Protein AF-A0A9P7V4W3-F1 (afdb_monomer)

Solvent-accessible surface area (backbone atoms only — not comparable to full-atom values): 17588 Å² total; per-residue (Å²): 129,81,74,76,53,74,84,39,69,66,54,56,51,53,56,50,52,50,47,52,57,47,28,54,46,30,48,52,26,46,51,54,46,53,52,50,48,67,74,42,46,70,57,43,48,62,62,48,68,71,39,88,81,49,72,70,45,53,54,48,47,46,44,48,56,51,48,51,54,50,46,52,51,50,29,49,51,54,63,42,94,77,49,53,69,68,55,40,48,44,36,52,74,54,43,64,72,48,50,47,59,54,52,45,50,54,46,42,52,49,49,48,51,52,52,54,24,54,75,55,74,61,38,65,85,55,40,52,58,51,49,50,48,51,52,51,25,52,52,53,32,51,51,44,49,52,62,54,54,77,67,62,53,74,42,58,62,59,43,96,93,44,81,44,75,46,76,71,60,80,61,81,64,60,27,63,46,39,53,47,51,49,52,49,47,50,51,53,40,51,51,47,47,49,54,48,51,49,53,59,56,47,47,75,75,46,88,80,82,75,64,76,58,63,59,50,42,47,52,50,49,41,56,48,44,51,53,52,47,51,48,50,49,53,42,29,56,37,22,57,37,89,50,65,78,50,45,61,62,53,48,48,52,49,55,42,47,48,36,56,47,46,53,51,49,50,49,49,53,47,52,51,53,50,51,55,52,49,54,52,51,51,49,55,50,50,59,66,70,73,63,88,73,86,80,82,93,76,95,69,88,79,80,73,80,73,72,79,83,78,71,134

Mean predicted aligned error: 11.87 Å

Organism: NCBI:txid181124

Sequence (312 aa):
MSPGSLNDPGFVVDQFEHSVRHGYLEVASLTILIWDYVLTLPREIDLVWRQLKGWTTVLFAMNRYFIFVGQVVNTVAYVSPNANYTVSKLSIAYWINSVTCIFQIILTDSIVWYCVSALYLNSKRVRWPLLVLLVVSILSGTVVTVVVGNRIEDTGDPAPGLTRCTVLSQFHDLWLFWLPILVYEATTLVLVAWQFYGNVRDTRKQAMTESPLVRLVTRQTMLYLLVVFIMFIANAVVNNHQDPSLAIILTPATTVVLSILGNRMMFSLRQELRVNVGGRTDAHTTINLGTWHAARPQESTIMAMTTIATRA

Radius of gyration: 24.72 Å; Cα contacts (8 Å, |Δi|>4): 253; chains: 1; bounding box: 57×38×91 Å

Foldseek 3Di:
DPQPALPDPVVVVVVLVLLVLLLVLLVVLLVVLVVLCVVCVVLCCVLQVVDDDDPLNVLLCCLNVVLNVLSVLLNCLSPPQCQPLVSQCCNPVPRQQPDVLLVNLLSLLVLLLVLLCVLVVVPPVRNVVLVVLSVVLSVQLVVLSVVVVVVWDWDQDSDVSRRHIDTRDFDQCPLVSLVSVLVSLVVSLVSLVVSLVVVVVVCVVPVDDDDPLSNVLSVLSNVLSVVLSVLSVVLSVQCNDRDPSSNCSSVSVSSSSSSSSSSVNSSSVSVVVVVVVVVVVVVVVVVVVPDPPDDDDDDDPPPPPPPPPPDD

Nearest PDB structures (foldseek):
  7ytb-assembly1_A  TM=4.866E-01  e=4.255E-02  Bdellovibrio
  6xbl-assembly1_R  TM=5.136E-01  e=1.407E-01  Homo sapiens
  6c1r-assembly1_B  TM=3.632E-01  e=3.410E-02  Escherichia coli
  6tpk-assembly1_A  TM=4.339E-01  e=1.346E-01  Homo sapiens
  8tn6-assembly1_C  TM=5.969E-01  e=8.288E+00  synthetic construct

Structure (mmCIF, N/CA/C/O backbone):
data_AF-A0A9P7V4W3-F1
#
_entry.id   AF-A0A9P7V4W3-F1
#
loop_
_atom_site.group_PDB
_atom_site.id
_atom_site.type_symbol
_atom_site.label_atom_id
_atom_site.label_alt_id
_atom_site.label_comp_id
_atom_site.label_asym_id
_atom_site.label_entity_id
_atom_site.label_seq_id
_atom_site.pdbx_PDB_ins_code
_atom_site.Cartn_x
_atom_site.Cartn_y
_atom_site.Cartn_z
_atom_site.occupancy
_atom_site.B_iso_or_equiv
_atom_site.auth_seq_id
_atom_site.auth_comp_id
_atom_site.auth_asym_id
_atom_site.auth_atom_id
_atom_site.pdbx_PDB_model_num
ATOM 1 N N . MET A 1 1 ? 4.021 -11.509 -32.466 1.00 37.91 1 MET A N 1
ATOM 2 C CA . MET A 1 1 ? 4.693 -10.342 -33.075 1.00 37.91 1 MET A CA 1
ATOM 3 C C . MET A 1 1 ? 6.184 -10.549 -32.899 1.00 37.91 1 MET A C 1
ATOM 5 O O . MET A 1 1 ? 6.573 -10.906 -31.796 1.00 37.91 1 MET A O 1
ATOM 9 N N . SER A 1 2 ? 6.996 -10.433 -33.955 1.00 35.31 2 SER A N 1
ATOM 10 C CA . SER A 1 2 ? 8.456 -10.461 -33.780 1.00 35.31 2 SER A CA 1
ATOM 11 C C . SER A 1 2 ? 8.861 -9.322 -32.841 1.00 35.31 2 SER A C 1
ATOM 13 O O . SER A 1 2 ? 8.320 -8.226 -33.008 1.00 35.31 2 SER A O 1
ATOM 15 N N . PRO A 1 3 ? 9.761 -9.552 -31.868 1.00 45.94 3 PRO A N 1
ATOM 16 C CA . PRO A 1 3 ? 10.295 -8.470 -31.051 1.00 45.94 3 PRO A CA 1
ATOM 17 C C . PRO A 1 3 ? 10.890 -7.425 -31.996 1.00 45.94 3 PRO A C 1
ATOM 19 O O . PRO A 1 3 ? 11.694 -7.765 -32.869 1.00 45.94 3 PRO A O 1
ATOM 22 N N . GLY A 1 4 ? 10.411 -6.183 -31.891 1.00 53.00 4 GLY A N 1
ATOM 23 C CA . GLY A 1 4 ? 10.906 -5.074 -32.700 1.00 53.00 4 GLY A CA 1
ATOM 24 C C . GLY A 1 4 ? 12.419 -5.011 -32.551 1.00 53.00 4 GLY A C 1
ATOM 25 O O . GLY A 1 4 ? 12.932 -4.931 -31.437 1.00 53.00 4 GLY A O 1
ATOM 26 N N . SER A 1 5 ? 13.147 -5.152 -33.659 1.00 54.97 5 SER A N 1
ATOM 27 C CA . SER A 1 5 ? 14.602 -5.098 -33.597 1.00 54.97 5 SER A CA 1
ATOM 28 C C . SER A 1 5 ? 15.013 -3.698 -33.149 1.00 54.97 5 SER A C 1
ATOM 30 O O . SER A 1 5 ? 14.460 -2.721 -33.648 1.00 54.97 5 SER A O 1
ATOM 32 N N . LEU A 1 6 ? 16.025 -3.598 -32.289 1.00 54.69 6 LEU A N 1
ATOM 33 C CA . LEU A 1 6 ? 16.639 -2.340 -31.830 1.00 54.69 6 LEU A CA 1
ATOM 34 C C . LEU A 1 6 ? 17.110 -1.412 -32.975 1.00 54.69 6 LEU A C 1
ATOM 36 O O . LEU A 1 6 ? 17.422 -0.248 -32.749 1.00 54.69 6 LEU A O 1
ATOM 40 N N . ASN A 1 7 ? 17.143 -1.922 -34.209 1.00 59.47 7 ASN A N 1
ATOM 41 C CA . ASN A 1 7 ? 17.480 -1.184 -35.423 1.00 59.47 7 ASN A CA 1
ATOM 42 C C . ASN A 1 7 ? 16.272 -0.508 -36.098 1.00 59.47 7 ASN A C 1
ATOM 44 O O . ASN A 1 7 ? 16.467 0.196 -37.088 1.00 59.47 7 ASN A O 1
ATOM 48 N N . ASP A 1 8 ? 15.044 -0.729 -35.618 1.00 69.62 8 ASP A N 1
ATOM 49 C CA . ASP A 1 8 ? 13.849 -0.071 -36.149 1.00 69.62 8 ASP A CA 1
ATOM 50 C C . ASP A 1 8 ? 13.633 1.281 -35.439 1.00 69.62 8 ASP A C 1
ATOM 52 O O . ASP A 1 8 ? 13.328 1.306 -34.240 1.00 69.62 8 ASP A O 1
ATOM 56 N N . PRO A 1 9 ? 13.779 2.423 -36.137 1.00 69.12 9 PRO A N 1
ATOM 57 C CA . PRO A 1 9 ? 13.594 3.737 -35.531 1.00 69.12 9 PRO A CA 1
ATOM 58 C C . PRO A 1 9 ? 12.176 3.946 -34.979 1.00 69.12 9 PRO A C 1
ATOM 60 O O . PRO A 1 9 ? 12.025 4.696 -34.016 1.00 69.12 9 PRO A O 1
ATOM 63 N N . GLY A 1 10 ? 11.153 3.273 -35.524 1.00 72.12 10 GLY A N 1
ATOM 64 C CA . GLY A 1 10 ? 9.786 3.351 -34.996 1.00 72.12 10 GLY A CA 1
ATOM 65 C C . GLY A 1 10 ? 9.674 2.774 -33.583 1.00 72.12 10 GLY A C 1
ATOM 66 O O . GLY A 1 10 ? 9.109 3.405 -32.693 1.00 72.12 10 GLY A O 1
ATOM 67 N N . PHE A 1 11 ? 10.316 1.628 -33.343 1.00 70.00 11 PHE A N 1
ATOM 68 C CA . PHE A 1 11 ? 10.332 0.977 -32.032 1.00 70.00 11 PHE A CA 1
ATOM 69 C C . PHE A 1 11 ? 11.016 1.842 -30.960 1.00 70.00 11 PHE A C 1
ATOM 71 O O . PHE A 1 11 ? 10.542 1.930 -29.827 1.00 70.00 11 PHE A O 1
ATOM 78 N N . VAL A 1 12 ? 12.111 2.523 -31.315 1.00 68.19 12 VAL A N 1
ATOM 79 C CA . VAL A 1 12 ? 12.842 3.408 -30.391 1.00 68.19 12 VAL A CA 1
ATOM 80 C C . VAL A 1 12 ? 12.009 4.638 -30.008 1.00 68.19 12 VAL A C 1
ATOM 82 O O . VAL A 1 12 ? 12.012 5.036 -28.841 1.00 68.19 12 VAL A O 1
ATOM 85 N N . VAL A 1 13 ? 11.278 5.227 -30.961 1.00 74.25 13 VAL A N 1
ATOM 86 C CA . VAL A 1 13 ? 10.390 6.374 -30.702 1.00 74.25 13 VAL A CA 1
ATOM 87 C C . VAL A 1 13 ? 9.246 5.981 -29.767 1.00 74.25 13 VAL A C 1
ATOM 89 O O . VAL A 1 13 ? 9.025 6.673 -28.772 1.00 74.25 13 VAL A O 1
ATOM 92 N N . ASP A 1 14 ? 8.591 4.843 -30.009 1.00 73.25 14 ASP A N 1
ATOM 93 C CA . ASP A 1 14 ? 7.501 4.357 -29.153 1.00 73.25 14 ASP A CA 1
ATOM 94 C C . ASP A 1 14 ? 7.981 4.110 -27.712 1.00 73.25 14 ASP A C 1
ATOM 96 O O . ASP A 1 14 ? 7.368 4.572 -26.746 1.00 73.25 14 ASP A O 1
ATOM 100 N N . GLN A 1 15 ? 9.135 3.456 -27.539 1.00 68.69 15 GLN A N 1
ATOM 101 C CA . GLN A 1 15 ? 9.740 3.238 -26.217 1.00 68.69 15 GLN A CA 1
ATOM 102 C C . GLN A 1 15 ? 10.070 4.556 -25.501 1.00 68.69 15 GLN A C 1
ATOM 104 O O . GLN A 1 15 ? 9.851 4.692 -24.290 1.00 68.69 15 GLN A O 1
ATOM 109 N N . PHE A 1 16 ? 10.570 5.552 -26.237 1.00 72.88 16 PHE A N 1
ATOM 110 C CA . PHE A 1 16 ? 10.856 6.869 -25.680 1.00 72.88 16 PHE A CA 1
ATOM 111 C C . PHE A 1 16 ? 9.580 7.579 -25.214 1.00 72.88 16 PHE A C 1
ATOM 113 O O . PHE A 1 16 ? 9.547 8.083 -24.087 1.00 72.88 16 PHE A O 1
ATOM 120 N N . GLU A 1 17 ? 8.518 7.574 -26.024 1.00 77.75 17 GLU A N 1
ATOM 121 C CA . GLU A 1 17 ? 7.228 8.156 -25.646 1.00 77.75 17 GLU A CA 1
ATOM 122 C C . GLU A 1 17 ? 6.638 7.494 -24.399 1.00 77.75 17 GLU A C 1
ATOM 124 O O . GLU A 1 17 ? 6.173 8.186 -23.489 1.00 77.75 17 GLU A O 1
ATOM 129 N N . HIS A 1 18 ? 6.683 6.164 -24.317 1.00 74.12 18 HIS A N 1
ATOM 130 C CA . HIS A 1 18 ? 6.198 5.426 -23.152 1.00 74.12 18 HIS A CA 1
ATOM 131 C C . HIS A 1 18 ? 6.963 5.790 -21.879 1.00 74.12 18 HIS A C 1
ATOM 133 O O . HIS A 1 18 ? 6.354 6.052 -20.839 1.00 74.12 18 HIS A O 1
ATOM 139 N N . SER A 1 19 ? 8.289 5.878 -21.972 1.00 73.62 19 SER A N 1
ATOM 140 C CA . SER A 1 19 ? 9.148 6.279 -20.858 1.00 73.62 19 SER A CA 1
ATOM 141 C C . SER A 1 19 ? 8.840 7.704 -20.378 1.00 73.62 19 SER A C 1
ATOM 143 O O . SER A 1 19 ? 8.748 7.943 -19.173 1.00 73.62 19 SER A O 1
ATOM 145 N N . VAL A 1 20 ? 8.591 8.640 -21.301 1.00 81.06 20 VAL A N 1
ATOM 146 C CA . VAL A 1 20 ? 8.203 10.022 -20.969 1.00 81.06 20 VAL A CA 1
ATOM 147 C C . VAL A 1 20 ? 6.833 10.074 -20.284 1.00 81.06 20 VAL A C 1
ATOM 149 O O . VAL A 1 20 ? 6.689 10.728 -19.249 1.00 81.06 20 VAL A O 1
ATOM 152 N N . ARG A 1 21 ? 5.831 9.355 -20.810 1.00 83.19 21 ARG A N 1
ATOM 153 C CA . ARG A 1 21 ? 4.489 9.266 -20.200 1.00 83.19 21 ARG A CA 1
ATOM 154 C C . ARG A 1 21 ? 4.560 8.721 -18.773 1.00 83.19 21 ARG A C 1
ATOM 156 O O . ARG A 1 21 ? 3.925 9.273 -17.877 1.00 83.19 21 ARG A O 1
ATOM 163 N N . HIS A 1 22 ? 5.364 7.684 -18.555 1.00 81.56 22 HIS A N 1
ATOM 164 C CA . HIS A 1 22 ? 5.581 7.119 -17.228 1.00 81.56 22 HIS A CA 1
ATOM 165 C C . HIS A 1 22 ? 6.261 8.121 -16.280 1.00 81.56 22 HIS A C 1
ATOM 167 O O . HIS A 1 22 ? 5.805 8.305 -15.154 1.00 81.56 22 HIS A O 1
ATOM 173 N N . GLY A 1 23 ? 7.269 8.861 -16.756 1.00 82.88 23 GLY A N 1
ATOM 174 C CA . GLY A 1 23 ? 7.917 9.926 -15.984 1.00 82.88 23 GLY A CA 1
ATOM 175 C C . GLY A 1 23 ? 6.948 11.014 -15.502 1.00 82.88 23 GLY A C 1
ATOM 176 O O . GLY A 1 23 ? 7.031 11.443 -14.352 1.00 82.88 23 GLY A O 1
ATOM 177 N N . TYR A 1 24 ? 5.976 11.425 -16.325 1.00 88.62 24 TYR A N 1
ATOM 178 C CA . TYR A 1 24 ? 4.939 12.370 -15.886 1.00 88.62 24 TYR A CA 1
ATOM 179 C C . TYR A 1 24 ? 4.062 11.809 -14.758 1.00 88.62 24 TYR A C 1
ATOM 181 O O . TYR A 1 24 ? 3.721 12.541 -13.826 1.00 88.62 24 TYR A O 1
ATOM 189 N N . LEU A 1 25 ? 3.713 10.521 -14.816 1.00 88.88 25 LEU A N 1
ATOM 190 C CA . LEU A 1 25 ? 2.917 9.857 -13.780 1.00 88.88 25 LEU A CA 1
ATOM 191 C C . LEU A 1 25 ? 3.693 9.702 -12.471 1.00 88.88 25 LEU A C 1
ATOM 193 O O . LEU A 1 25 ? 3.117 9.901 -11.402 1.00 88.88 25 LEU A O 1
ATOM 197 N N . GLU A 1 26 ? 4.991 9.418 -12.544 1.00 87.12 26 GLU A N 1
ATOM 198 C CA . GLU A 1 26 ? 5.886 9.376 -11.384 1.00 87.12 26 GLU A CA 1
ATOM 199 C C . GLU A 1 26 ? 5.941 10.735 -10.669 1.00 87.12 26 GLU A C 1
ATOM 201 O O . GLU A 1 26 ? 5.714 10.817 -9.459 1.00 87.12 26 GLU A O 1
ATOM 206 N N . VAL A 1 27 ? 6.127 11.827 -11.424 1.00 91.00 27 VAL A N 1
ATOM 207 C CA . VAL A 1 27 ? 6.136 13.199 -10.883 1.00 91.00 27 VAL A CA 1
ATOM 208 C C . VAL A 1 27 ? 4.783 13.576 -10.275 1.00 91.00 27 VAL A C 1
ATOM 210 O O . VAL A 1 27 ? 4.732 14.145 -9.179 1.00 91.00 27 VAL A O 1
ATOM 213 N N . ALA A 1 28 ? 3.678 13.256 -10.954 1.00 94.00 28 ALA A N 1
ATOM 214 C CA . ALA A 1 28 ? 2.334 13.522 -10.444 1.00 94.00 28 ALA A CA 1
ATOM 215 C C . ALA A 1 28 ? 2.081 12.771 -9.125 1.00 94.00 28 ALA A C 1
ATOM 217 O O . ALA A 1 28 ? 1.611 13.359 -8.148 1.00 94.00 28 ALA A O 1
ATOM 218 N N . SER A 1 29 ? 2.468 11.497 -9.073 1.00 92.00 29 SER A N 1
ATOM 219 C CA . SER A 1 29 ? 2.325 10.640 -7.894 1.00 92.00 29 SER A CA 1
ATOM 220 C C . SER A 1 29 ? 3.185 11.148 -6.732 1.00 92.00 29 SER A C 1
ATOM 222 O O . SER A 1 29 ? 2.688 11.296 -5.614 1.00 92.00 29 SER A O 1
ATOM 224 N N . LEU A 1 30 ? 4.441 11.529 -6.992 1.00 92.56 30 LEU A N 1
ATOM 225 C CA . LEU A 1 30 ? 5.320 12.133 -5.988 1.00 92.56 30 LEU A CA 1
ATOM 226 C C . LEU A 1 30 ? 4.744 13.446 -5.437 1.00 92.56 30 LEU A C 1
ATOM 228 O O . LEU A 1 30 ? 4.801 13.689 -4.233 1.00 92.56 30 LEU A O 1
ATOM 232 N N . THR A 1 31 ? 4.148 14.274 -6.296 1.00 94.62 31 THR A N 1
ATOM 233 C CA . THR A 1 31 ? 3.522 15.539 -5.885 1.00 94.62 31 THR A CA 1
ATOM 234 C C . THR A 1 31 ? 2.355 15.295 -4.928 1.00 94.62 31 THR A C 1
ATOM 236 O O . THR A 1 31 ? 2.271 15.937 -3.879 1.00 94.62 31 THR A O 1
ATOM 239 N N . ILE A 1 32 ? 1.482 14.331 -5.244 1.00 94.75 32 ILE A N 1
ATOM 240 C CA . ILE A 1 32 ? 0.367 13.927 -4.371 1.00 94.75 32 ILE A CA 1
ATOM 241 C C . ILE A 1 32 ? 0.892 13.390 -3.034 1.00 94.75 32 ILE A C 1
ATOM 243 O O . ILE A 1 32 ? 0.350 13.727 -1.979 1.00 94.75 32 ILE A O 1
ATOM 247 N N . LEU A 1 33 ? 1.962 12.593 -3.063 1.00 93.25 33 LEU A N 1
ATOM 248 C CA . LEU A 1 33 ? 2.579 12.049 -1.858 1.00 93.25 33 LEU A CA 1
ATOM 249 C C . LEU A 1 33 ? 3.143 13.161 -0.960 1.00 93.25 33 LEU A C 1
ATOM 251 O O . LEU A 1 33 ? 2.842 13.191 0.231 1.00 93.25 33 LEU A O 1
ATOM 255 N N . ILE A 1 34 ? 3.899 14.112 -1.520 1.00 94.44 34 ILE A N 1
ATOM 256 C CA . ILE A 1 34 ? 4.427 15.277 -0.786 1.00 94.44 34 ILE A CA 1
ATOM 257 C C . ILE A 1 34 ? 3.283 16.102 -0.185 1.00 94.44 34 ILE A C 1
ATOM 259 O O . ILE A 1 34 ? 3.348 16.519 0.974 1.00 94.44 34 ILE A O 1
ATOM 263 N N . TRP A 1 35 ? 2.217 16.316 -0.955 1.00 95.06 35 TRP A N 1
ATOM 264 C CA . TRP A 1 35 ? 1.043 17.045 -0.492 1.00 95.06 35 TRP A CA 1
ATOM 265 C C . TRP A 1 35 ? 0.377 16.366 0.714 1.00 95.06 35 TRP A C 1
ATOM 267 O O . TRP A 1 35 ? 0.106 17.018 1.726 1.00 95.06 35 TRP A O 1
ATOM 277 N N . ASP A 1 36 ? 0.169 15.047 0.657 1.00 93.94 36 ASP A N 1
ATOM 278 C CA . ASP A 1 36 ? -0.376 14.285 1.786 1.00 93.94 36 ASP A CA 1
ATOM 279 C C . ASP A 1 36 ? 0.544 14.334 3.013 1.00 93.94 36 ASP A C 1
ATOM 281 O O . ASP A 1 36 ? 0.067 14.477 4.144 1.00 93.94 36 ASP A O 1
ATOM 285 N N . TYR A 1 37 ? 1.860 14.292 2.799 1.00 91.06 37 TYR A N 1
ATOM 286 C CA . TYR A 1 37 ? 2.859 14.423 3.857 1.00 91.06 37 TYR A CA 1
ATOM 287 C C . TYR A 1 37 ? 2.677 15.711 4.653 1.00 91.06 37 TYR A C 1
ATOM 289 O O . TYR A 1 37 ? 2.551 15.656 5.878 1.00 91.06 37 TYR A O 1
ATOM 297 N N . VAL A 1 38 ? 2.602 16.852 3.963 1.00 94.06 38 VAL A N 1
ATOM 298 C CA . VAL A 1 38 ? 2.438 18.167 4.597 1.00 94.06 38 VAL A CA 1
ATOM 299 C C . VAL A 1 38 ? 1.129 18.233 5.384 1.00 94.06 38 VAL A C 1
ATOM 301 O O . VAL A 1 38 ? 1.119 18.674 6.534 1.00 94.06 38 VAL A O 1
ATOM 304 N N . LEU A 1 39 ? 0.028 17.735 4.813 1.00 93.38 39 LEU A N 1
ATOM 305 C CA . LEU A 1 39 ? -1.283 17.770 5.466 1.00 93.38 39 LEU A CA 1
ATOM 306 C C . LEU A 1 39 ? -1.384 16.857 6.695 1.00 93.38 39 LEU A C 1
ATOM 308 O O . LEU A 1 39 ? -2.139 17.143 7.627 1.00 93.38 39 LEU A O 1
ATOM 312 N N . THR A 1 40 ? -0.668 15.734 6.700 1.00 91.81 40 THR A N 1
ATOM 313 C CA . THR A 1 40 ? -0.778 14.721 7.759 1.00 91.81 40 THR A CA 1
ATOM 314 C C . THR A 1 40 ? 0.273 14.860 8.858 1.00 91.81 40 THR A C 1
ATOM 316 O O . THR A 1 40 ? 0.089 14.283 9.931 1.00 91.81 40 THR A O 1
ATOM 319 N N . LEU A 1 41 ? 1.321 15.663 8.646 1.00 90.81 41 LEU A N 1
ATOM 320 C CA . LEU A 1 41 ? 2.435 15.853 9.580 1.00 90.81 41 LEU A CA 1
ATOM 321 C C . LEU A 1 41 ? 2.008 16.272 11.003 1.00 90.81 41 LEU A C 1
ATOM 323 O O . LEU A 1 41 ? 2.500 15.664 11.956 1.00 90.81 41 LEU A O 1
ATOM 327 N N . PRO A 1 42 ? 1.056 17.206 11.215 1.00 90.81 42 PRO A N 1
ATOM 328 C CA . PRO A 1 42 ? 0.618 17.548 12.573 1.00 90.81 42 PRO A CA 1
ATOM 329 C C . PRO A 1 42 ? 0.014 16.346 13.315 1.00 90.81 42 PRO A C 1
ATOM 331 O O . PRO A 1 42 ? 0.340 16.075 14.470 1.00 90.81 42 PRO A O 1
ATOM 334 N N . ARG A 1 43 ? -0.830 15.568 12.620 1.00 88.31 43 ARG A N 1
ATOM 335 C CA . ARG A 1 43 ? -1.461 14.363 13.183 1.00 88.31 43 ARG A CA 1
ATOM 336 C C . ARG A 1 43 ? -0.446 13.256 13.429 1.00 88.31 43 ARG A C 1
ATOM 338 O O . ARG A 1 43 ? -0.591 12.505 14.388 1.00 88.31 43 ARG A O 1
ATOM 345 N N . GLU A 1 44 ? 0.567 13.155 12.578 1.00 90.62 44 GLU A N 1
ATOM 346 C CA . GLU A 1 44 ? 1.653 12.192 12.717 1.00 90.62 44 GLU A CA 1
ATOM 347 C C . GLU A 1 44 ? 2.431 12.416 14.017 1.00 90.62 44 GLU A C 1
ATOM 349 O O . GLU A 1 44 ? 2.627 11.480 14.795 1.00 90.62 44 GLU A O 1
ATOM 354 N N . ILE A 1 45 ? 2.814 13.663 14.297 1.00 89.69 45 ILE A N 1
ATOM 355 C CA . ILE A 1 45 ? 3.515 14.023 15.533 1.00 89.69 45 ILE A CA 1
ATOM 356 C C . ILE A 1 45 ? 2.677 13.614 16.750 1.00 89.69 45 ILE A C 1
ATOM 358 O O . ILE A 1 45 ? 3.178 12.929 17.645 1.00 89.69 45 ILE A O 1
ATOM 362 N N . ASP A 1 46 ? 1.387 13.943 16.757 1.00 87.88 46 ASP A N 1
ATOM 363 C CA . ASP A 1 46 ? 0.520 13.694 17.908 1.00 87.88 46 ASP A CA 1
ATOM 364 C C . ASP A 1 46 ? 0.101 12.230 18.104 1.00 87.88 46 ASP A C 1
ATOM 366 O O . ASP A 1 46 ? -0.033 11.779 19.244 1.00 87.88 46 ASP A O 1
ATOM 370 N N . LEU A 1 47 ? -0.141 11.481 17.025 1.00 84.94 47 LEU A N 1
ATOM 371 C CA . LEU A 1 47 ? -0.680 10.115 17.096 1.00 84.94 47 LEU A CA 1
ATOM 372 C C . LEU A 1 47 ? 0.395 9.031 16.990 1.00 84.94 47 LEU A C 1
ATOM 374 O O . LEU A 1 47 ? 0.186 7.913 17.464 1.00 84.94 47 LEU A O 1
ATOM 378 N N . VAL A 1 48 ? 1.534 9.328 16.368 1.00 87.06 48 VAL A N 1
ATOM 379 C CA . VAL A 1 48 ? 2.591 8.337 16.132 1.00 87.06 48 VAL A CA 1
ATOM 380 C C . VAL A 1 48 ? 3.779 8.572 17.043 1.00 87.06 48 VAL A C 1
ATOM 382 O O . VAL A 1 48 ? 4.196 7.647 17.742 1.00 87.06 48 VAL A O 1
ATOM 385 N N . TRP A 1 49 ? 4.296 9.798 17.070 1.00 88.06 49 TRP A N 1
ATOM 386 C CA . TRP A 1 49 ? 5.570 10.089 17.726 1.00 88.06 49 TRP A CA 1
ATOM 387 C C . TRP A 1 49 ? 5.441 10.409 19.216 1.00 88.06 49 TRP A C 1
ATOM 389 O O . TRP A 1 49 ? 6.326 10.047 19.990 1.00 88.06 49 TRP A O 1
ATOM 399 N N . ARG A 1 50 ? 4.334 11.035 19.631 1.00 82.62 50 ARG A N 1
ATOM 400 C CA . ARG A 1 50 ? 4.047 11.349 21.044 1.00 82.62 50 ARG A CA 1
ATOM 401 C C . ARG A 1 50 ? 3.390 10.204 21.819 1.00 82.62 50 ARG A C 1
ATOM 403 O O . ARG A 1 50 ? 3.269 10.295 23.037 1.00 82.62 50 ARG A O 1
ATOM 410 N N . GLN A 1 51 ? 2.949 9.148 21.138 1.00 76.06 51 GLN A N 1
ATOM 411 C CA . GLN A 1 51 ? 2.318 7.985 21.766 1.00 76.06 51 GLN A CA 1
ATOM 412 C C . GLN A 1 51 ? 3.324 6.861 22.046 1.00 76.06 51 GLN A C 1
ATOM 414 O O . GLN A 1 51 ? 4.490 6.926 21.656 1.00 76.06 51 GLN A O 1
ATOM 419 N N . LEU A 1 52 ? 2.855 5.811 22.727 1.00 67.94 52 LEU A N 1
ATOM 420 C CA . LEU A 1 52 ? 3.642 4.614 23.007 1.00 67.94 52 LEU A CA 1
ATOM 421 C C . LEU A 1 52 ? 4.211 4.032 21.707 1.00 67.94 52 LEU A C 1
ATOM 423 O O . LEU A 1 52 ? 3.488 3.737 20.752 1.00 67.94 52 LEU A O 1
ATOM 427 N N . LYS A 1 53 ? 5.534 3.880 21.685 1.00 77.19 53 LYS A N 1
ATOM 428 C CA . LYS A 1 53 ? 6.264 3.318 20.554 1.00 77.19 53 LYS A CA 1
ATOM 429 C C . LYS A 1 53 ? 6.149 1.799 20.619 1.00 77.19 53 LYS A C 1
ATOM 431 O O . LYS A 1 53 ? 6.558 1.187 21.598 1.00 77.19 53 LYS A O 1
ATOM 436 N N . GLY A 1 54 ? 5.584 1.204 19.576 1.00 81.25 54 GLY A N 1
ATOM 437 C CA . GLY A 1 54 ? 5.463 -0.245 19.435 1.00 81.25 54 GLY A CA 1
ATOM 438 C C . GLY A 1 54 ? 5.647 -0.679 17.986 1.00 81.25 54 GLY A C 1
ATOM 439 O O . GLY A 1 54 ? 5.998 0.128 17.123 1.00 81.25 54 GLY A O 1
ATOM 440 N N . TRP A 1 55 ? 5.356 -1.948 17.705 1.00 81.81 55 TRP A N 1
ATOM 441 C CA . TRP A 1 55 ? 5.479 -2.526 16.361 1.00 81.81 55 TRP A CA 1
ATOM 442 C C . TRP A 1 55 ? 4.713 -1.735 15.287 1.00 81.81 55 TRP A C 1
ATOM 444 O O . TRP A 1 55 ? 5.221 -1.486 14.199 1.00 81.81 55 TRP A O 1
ATOM 454 N N . THR A 1 56 ? 3.521 -1.236 15.618 1.00 81.94 56 THR A N 1
ATOM 455 C CA . THR A 1 56 ? 2.697 -0.427 14.707 1.00 81.94 56 THR A CA 1
ATOM 456 C C . THR A 1 56 ? 3.319 0.925 14.355 1.00 81.94 56 THR A C 1
ATOM 458 O O . THR A 1 56 ? 2.931 1.525 13.358 1.00 81.94 56 THR A O 1
ATOM 461 N N . THR A 1 57 ? 4.249 1.447 15.165 1.00 86.88 57 THR A N 1
ATOM 462 C CA . THR A 1 57 ? 4.994 2.681 14.857 1.00 86.88 57 THR A CA 1
ATOM 463 C C . THR A 1 57 ? 6.084 2.400 13.834 1.00 86.88 57 THR A C 1
ATOM 465 O O . THR A 1 57 ? 6.267 3.193 12.917 1.00 86.88 57 THR A O 1
ATOM 468 N N . VAL A 1 58 ? 6.753 1.248 13.946 1.00 88.62 58 VAL A N 1
ATOM 469 C CA . VAL A 1 58 ? 7.738 0.795 12.955 1.00 88.62 58 VAL A CA 1
ATOM 470 C C . VAL A 1 58 ? 7.055 0.533 11.616 1.00 88.62 58 VAL A C 1
ATOM 472 O O . VAL A 1 58 ? 7.500 1.055 10.601 1.00 88.62 58 VAL A O 1
ATOM 475 N N . LEU A 1 59 ? 5.931 -0.190 11.625 1.00 86.94 59 LEU A N 1
ATOM 476 C CA . LEU A 1 59 ? 5.170 -0.498 10.413 1.00 86.94 59 LEU A CA 1
ATOM 477 C C . LEU A 1 59 ? 4.674 0.776 9.709 1.00 86.94 59 LEU A C 1
ATOM 479 O O . LEU A 1 59 ? 4.797 0.903 8.494 1.00 86.94 59 LEU A O 1
ATOM 483 N N . PHE A 1 60 ? 4.183 1.752 10.482 1.00 88.81 60 PHE A N 1
ATOM 484 C CA . PHE A 1 60 ? 3.806 3.067 9.961 1.00 88.81 60 PHE A CA 1
ATOM 485 C C . PHE A 1 60 ? 5.007 3.812 9.363 1.00 88.81 60 PHE A C 1
ATOM 487 O O . PHE A 1 60 ? 4.922 4.321 8.248 1.00 88.81 60 PHE A O 1
ATOM 494 N N . ALA A 1 61 ? 6.135 3.866 10.079 1.00 89.75 61 ALA A N 1
ATOM 495 C CA . ALA A 1 61 ? 7.328 4.554 9.601 1.00 89.75 61 ALA A CA 1
ATOM 496 C C . ALA A 1 61 ? 7.866 3.914 8.312 1.00 89.75 61 ALA A C 1
ATOM 498 O O . ALA A 1 61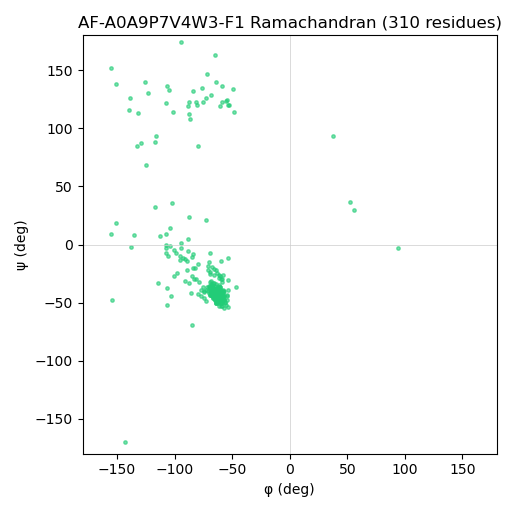 ? 8.207 4.628 7.375 1.00 89.75 61 ALA A O 1
ATOM 499 N N . MET A 1 62 ? 7.878 2.584 8.222 1.00 89.25 62 MET A N 1
ATOM 500 C CA . MET A 1 62 ? 8.246 1.883 6.994 1.00 89.25 62 MET A CA 1
ATOM 501 C C . MET A 1 62 ? 7.280 2.226 5.855 1.00 89.25 62 MET A C 1
ATOM 503 O O . MET A 1 62 ? 7.726 2.723 4.829 1.00 89.25 62 MET A O 1
ATOM 507 N N . ASN A 1 63 ? 5.966 2.080 6.046 1.00 89.75 63 ASN A N 1
ATOM 508 C CA . ASN A 1 63 ? 4.974 2.389 5.006 1.00 89.75 63 ASN A CA 1
ATOM 509 C C . ASN A 1 63 ? 5.022 3.846 4.517 1.00 89.75 63 ASN A C 1
ATOM 511 O O . ASN A 1 63 ? 4.696 4.139 3.369 1.00 89.75 63 ASN A O 1
ATOM 515 N N . ARG A 1 64 ? 5.422 4.773 5.385 1.00 90.94 64 ARG A N 1
ATOM 516 C CA . ARG A 1 64 ? 5.546 6.188 5.048 1.00 90.94 64 ARG A CA 1
ATOM 517 C C . ARG A 1 64 ? 6.903 6.476 4.401 1.00 90.94 64 ARG A C 1
ATOM 519 O O . ARG A 1 64 ? 6.984 6.718 3.201 1.00 90.94 64 ARG A O 1
ATOM 526 N N . TYR A 1 65 ? 7.985 6.394 5.171 1.00 90.12 65 TYR A N 1
ATOM 527 C CA . TYR A 1 65 ? 9.306 6.871 4.755 1.00 90.12 65 TYR A CA 1
ATOM 528 C C . TYR A 1 65 ? 9.972 5.997 3.693 1.00 90.12 65 TYR A C 1
ATOM 530 O O . TYR A 1 65 ? 10.615 6.540 2.798 1.00 90.12 65 TYR A O 1
ATOM 538 N N . PHE A 1 66 ? 9.807 4.671 3.750 1.00 85.75 66 PHE A N 1
ATOM 539 C CA . PHE A 1 66 ? 10.399 3.792 2.738 1.00 85.75 66 PHE A CA 1
ATOM 540 C C . PHE A 1 66 ? 9.764 4.032 1.366 1.00 85.75 66 PHE A C 1
ATOM 542 O O . PHE A 1 66 ? 10.480 4.170 0.377 1.00 85.75 66 PHE A O 1
ATOM 549 N N . ILE A 1 67 ? 8.433 4.162 1.318 1.00 85.62 67 ILE A N 1
ATOM 550 C CA . ILE A 1 67 ? 7.703 4.421 0.070 1.00 85.62 67 ILE A CA 1
ATOM 551 C C . ILE A 1 67 ? 8.054 5.793 -0.492 1.00 85.62 67 ILE A C 1
ATOM 553 O O . ILE A 1 67 ? 8.277 5.918 -1.689 1.00 85.62 67 ILE A O 1
ATOM 557 N N . PHE A 1 68 ? 8.189 6.811 0.358 1.00 89.19 68 PHE A N 1
ATOM 558 C CA . PHE A 1 68 ? 8.625 8.131 -0.085 1.00 89.19 68 PHE A CA 1
ATOM 559 C C . PHE A 1 68 ? 10.013 8.114 -0.725 1.00 89.19 68 PHE A C 1
ATOM 561 O O . PHE A 1 68 ? 10.192 8.651 -1.816 1.00 89.19 68 PHE A O 1
ATOM 568 N N . VAL A 1 69 ? 10.988 7.465 -0.083 1.00 87.44 69 VAL A N 1
ATOM 569 C CA . VAL A 1 69 ? 12.341 7.344 -0.643 1.00 87.44 69 VAL A CA 1
ATOM 570 C C . VAL A 1 69 ? 12.309 6.562 -1.956 1.00 87.44 69 VAL A C 1
ATOM 572 O O . VAL A 1 69 ? 12.896 7.015 -2.935 1.00 87.44 69 VAL A O 1
ATOM 575 N N . GLY A 1 70 ? 11.577 5.445 -2.008 1.00 83.06 70 GLY A N 1
ATOM 576 C CA . GLY A 1 70 ? 11.400 4.663 -3.234 1.00 83.06 70 GLY A CA 1
ATOM 577 C C . GLY A 1 70 ? 10.792 5.488 -4.372 1.00 83.06 70 GLY A C 1
ATOM 578 O O . GLY A 1 70 ? 11.337 5.512 -5.471 1.00 83.06 70 GLY A O 1
ATOM 579 N N . GLN A 1 71 ? 9.730 6.244 -4.089 1.00 85.94 71 GLN A N 1
ATOM 580 C CA . GLN A 1 71 ? 9.044 7.089 -5.067 1.00 85.94 71 GLN A CA 1
ATOM 581 C C . GLN A 1 71 ? 9.945 8.214 -5.600 1.00 85.94 71 GLN A C 1
ATOM 583 O O . GLN A 1 71 ? 9.938 8.500 -6.798 1.00 85.94 71 GLN A O 1
ATOM 588 N N . VAL A 1 72 ? 10.759 8.836 -4.738 1.00 86.56 72 VAL A N 1
ATOM 589 C CA . VAL A 1 72 ? 11.745 9.850 -5.151 1.00 86.56 72 VAL A CA 1
ATOM 590 C C . VAL A 1 72 ? 12.804 9.235 -6.064 1.00 86.56 72 VAL A C 1
ATOM 592 O O . VAL A 1 72 ? 13.104 9.801 -7.114 1.00 86.56 72 VAL A O 1
ATOM 595 N N . VAL A 1 73 ? 13.349 8.072 -5.696 1.00 82.12 73 VAL A N 1
ATOM 596 C CA . VAL A 1 73 ? 14.361 7.363 -6.495 1.00 82.12 73 VAL A CA 1
ATOM 597 C C . VAL A 1 73 ? 13.802 6.992 -7.872 1.00 82.12 73 VAL A C 1
ATOM 599 O O . VAL A 1 73 ? 14.463 7.254 -8.878 1.00 82.12 73 VAL A O 1
ATOM 602 N N . ASN A 1 74 ? 12.576 6.462 -7.931 1.00 79.19 74 ASN A N 1
ATOM 603 C CA . ASN A 1 74 ? 11.899 6.124 -9.187 1.00 79.19 74 ASN A CA 1
ATOM 604 C C . ASN A 1 74 ? 11.690 7.366 -10.058 1.00 79.19 74 ASN A C 1
ATOM 606 O O . ASN A 1 74 ? 12.087 7.384 -11.222 1.00 79.19 74 ASN A O 1
ATOM 610 N N . THR A 1 75 ? 11.169 8.448 -9.477 1.00 84.06 75 THR A N 1
ATOM 611 C CA . THR A 1 75 ? 10.942 9.704 -10.206 1.00 84.06 75 THR A CA 1
ATOM 612 C C . THR A 1 75 ? 12.244 10.259 -10.787 1.00 84.06 75 THR A C 1
ATOM 614 O O . THR A 1 75 ? 12.294 10.628 -11.959 1.00 84.06 75 THR A O 1
ATOM 617 N N . VAL A 1 76 ? 13.328 10.283 -10.004 1.00 81.62 76 VAL A N 1
ATOM 618 C CA . VAL A 1 76 ? 14.639 10.752 -10.481 1.00 81.62 76 VAL A CA 1
ATOM 619 C C . VAL A 1 76 ? 15.163 9.864 -11.610 1.00 81.62 76 VAL A C 1
ATOM 621 O O . VAL A 1 76 ? 15.690 10.387 -12.593 1.00 81.62 76 VAL A O 1
ATOM 624 N N . ALA A 1 77 ? 14.994 8.546 -11.512 1.00 75.69 77 ALA A N 1
ATOM 625 C CA . ALA A 1 77 ? 15.441 7.614 -12.542 1.00 75.69 77 ALA A CA 1
ATOM 626 C C . ALA A 1 77 ? 14.716 7.799 -13.884 1.00 75.69 77 ALA A C 1
ATOM 628 O O . ALA A 1 77 ? 15.358 7.705 -14.927 1.00 75.69 77 ALA A O 1
ATOM 629 N N . TYR A 1 78 ? 13.412 8.089 -13.868 1.00 73.94 78 TYR A N 1
ATOM 630 C CA . TYR A 1 78 ? 12.635 8.296 -15.095 1.00 73.94 78 TYR A CA 1
ATOM 631 C C . TYR A 1 78 ? 12.789 9.700 -15.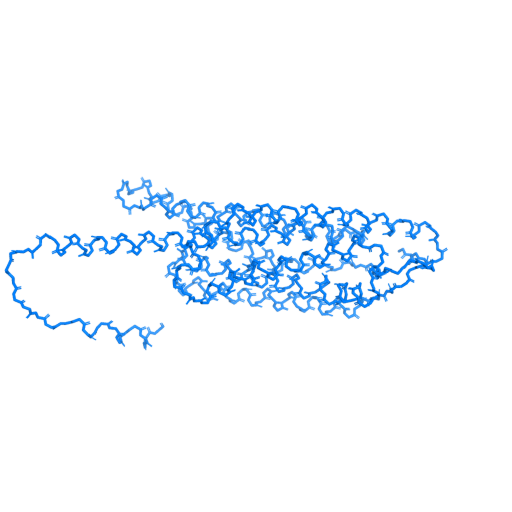694 1.00 73.94 78 TYR A C 1
ATOM 633 O O . TYR A 1 78 ? 12.690 9.861 -16.909 1.00 73.94 78 TYR A O 1
ATOM 641 N N . VAL A 1 79 ? 13.032 10.720 -14.865 1.00 77.81 79 VAL A N 1
ATOM 642 C CA . VAL A 1 79 ? 13.093 12.123 -15.314 1.00 77.81 79 VAL A CA 1
ATOM 643 C C . VAL A 1 79 ? 14.509 12.558 -15.700 1.00 77.81 79 VAL A C 1
ATOM 645 O O . VAL A 1 79 ? 14.663 13.412 -16.573 1.00 77.81 79 VAL A O 1
ATOM 648 N N . SER A 1 80 ? 15.556 12.013 -15.070 1.00 73.56 80 SER A N 1
ATOM 649 C CA . SER A 1 80 ? 16.923 12.497 -15.302 1.00 73.56 80 SER A CA 1
ATOM 650 C C . SER A 1 80 ? 17.497 12.022 -16.654 1.00 73.56 80 SER A C 1
ATOM 652 O O . SER A 1 80 ? 17.614 10.820 -16.885 1.00 73.56 80 SER A O 1
ATOM 654 N N . PRO A 1 81 ? 17.916 12.941 -17.553 1.00 61.47 81 PRO A N 1
ATOM 655 C CA . PRO A 1 81 ? 18.481 12.578 -18.862 1.00 61.47 81 PRO A CA 1
ATOM 656 C C . PRO A 1 81 ? 19.865 11.921 -18.775 1.00 61.47 81 PRO A C 1
ATOM 658 O O . PRO A 1 81 ? 20.244 11.173 -19.666 1.00 61.47 81 PRO A O 1
ATOM 661 N N . ASN A 1 82 ? 20.606 12.211 -17.699 1.00 58.38 82 ASN A N 1
ATOM 662 C CA . ASN A 1 82 ? 21.986 11.778 -17.461 1.00 58.38 82 ASN A CA 1
ATOM 663 C C . ASN A 1 82 ? 22.089 10.882 -16.217 1.00 58.38 82 ASN A C 1
ATOM 665 O O . ASN A 1 82 ? 23.072 10.961 -15.477 1.00 58.38 82 ASN A O 1
ATOM 669 N N . ALA A 1 83 ? 21.055 10.089 -15.914 1.00 57.12 83 ALA A N 1
ATOM 670 C CA . ALA A 1 83 ? 21.155 9.113 -14.837 1.00 57.12 83 ALA A CA 1
ATOM 671 C C . ALA A 1 83 ? 22.385 8.232 -15.094 1.00 57.12 83 ALA A C 1
ATOM 673 O O . ALA A 1 83 ? 22.463 7.573 -16.129 1.00 57.12 83 ALA A O 1
ATOM 674 N N . ASN A 1 84 ? 23.352 8.217 -14.167 1.00 56.62 84 ASN A N 1
ATOM 675 C CA . ASN A 1 84 ? 24.477 7.288 -14.249 1.00 56.62 84 ASN A CA 1
ATOM 676 C C . ASN A 1 84 ? 23.920 5.881 -14.502 1.00 56.62 84 ASN A C 1
ATOM 678 O O . ASN A 1 84 ? 22.991 5.468 -13.806 1.00 56.62 84 ASN A O 1
ATOM 682 N N . TYR A 1 85 ? 24.496 5.141 -15.452 1.00 54.19 85 TYR A N 1
ATOM 683 C CA . TYR A 1 85 ? 24.077 3.775 -15.795 1.00 54.19 85 TYR A CA 1
ATOM 684 C C . TYR A 1 85 ? 23.879 2.896 -14.547 1.00 54.19 85 TYR A C 1
ATOM 686 O O . TYR A 1 85 ? 22.920 2.140 -14.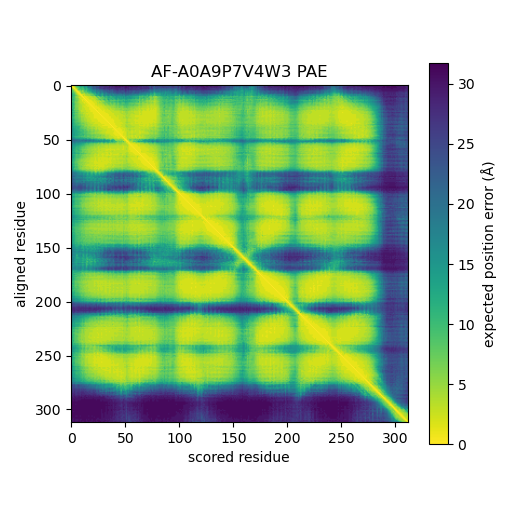455 1.00 54.19 85 TYR A O 1
ATOM 694 N N . THR A 1 86 ? 24.712 3.079 -13.519 1.00 53.53 86 THR A N 1
ATOM 695 C CA . THR A 1 86 ? 24.585 2.414 -12.215 1.00 53.53 86 THR A CA 1
ATOM 696 C C . THR A 1 86 ? 23.306 2.777 -11.455 1.00 53.53 86 THR A C 1
ATOM 698 O O . THR A 1 86 ? 22.706 1.900 -10.851 1.00 53.53 86 THR A O 1
ATOM 701 N N . VAL A 1 87 ? 22.865 4.039 -11.477 1.00 53.56 87 VAL A N 1
ATOM 702 C CA . VAL A 1 87 ? 21.631 4.507 -10.816 1.00 53.56 87 VAL A CA 1
ATOM 703 C C . VAL A 1 87 ? 20.398 4.052 -11.590 1.00 53.56 87 VAL A C 1
ATOM 705 O O . VAL A 1 87 ? 19.449 3.607 -10.961 1.00 53.56 87 VAL A O 1
ATOM 708 N N . SER A 1 88 ? 20.438 4.087 -12.926 1.00 52.91 88 SER A N 1
ATOM 709 C CA . SER A 1 88 ? 19.356 3.582 -13.786 1.00 52.91 88 SER A CA 1
ATOM 710 C C . SER A 1 88 ? 19.219 2.056 -13.699 1.00 52.91 88 SER A C 1
ATOM 712 O O . SER A 1 88 ? 18.120 1.527 -13.580 1.00 52.91 88 SER A O 1
ATOM 714 N N . LYS A 1 89 ? 20.340 1.327 -13.649 1.00 52.91 89 LYS A N 1
ATOM 715 C CA . LYS A 1 89 ? 20.354 -0.124 -13.436 1.00 52.91 89 LYS A CA 1
ATOM 716 C C . LYS A 1 89 ? 19.920 -0.496 -12.020 1.00 52.91 89 LYS A C 1
ATOM 718 O O . LYS A 1 89 ? 19.187 -1.460 -11.846 1.00 52.91 89 LYS A O 1
ATOM 723 N N . LEU A 1 90 ? 20.334 0.263 -11.004 1.00 50.59 90 LEU A N 1
ATOM 724 C CA . LEU A 1 90 ? 19.903 0.046 -9.622 1.00 50.59 90 LEU A CA 1
ATOM 725 C C . LEU A 1 90 ? 18.406 0.340 -9.469 1.00 50.59 90 LEU A C 1
ATOM 727 O O . LEU A 1 90 ? 17.693 -0.481 -8.896 1.00 50.59 90 LEU A O 1
ATOM 731 N N . SER A 1 91 ? 17.914 1.457 -10.013 1.00 52.88 91 SER A N 1
ATOM 732 C CA . SER A 1 91 ? 16.494 1.796 -9.969 1.00 52.88 91 SER A CA 1
ATOM 733 C C . SER A 1 91 ? 15.668 0.757 -10.718 1.00 52.88 91 SER A C 1
ATOM 735 O O . SER A 1 91 ? 14.735 0.229 -10.139 1.00 52.88 91 SER A O 1
ATOM 737 N N . ILE A 1 92 ? 16.036 0.375 -11.942 1.00 52.91 92 ILE A N 1
ATOM 738 C CA . ILE A 1 92 ? 15.218 -0.511 -12.783 1.00 52.91 92 ILE A CA 1
ATOM 739 C C . ILE A 1 92 ? 15.323 -1.981 -12.346 1.00 52.91 92 ILE A C 1
ATOM 741 O O . ILE A 1 92 ? 14.294 -2.639 -12.202 1.00 52.91 92 ILE A O 1
ATOM 745 N N . ALA A 1 93 ? 16.527 -2.487 -12.054 1.00 49.16 93 ALA A N 1
ATOM 746 C CA . ALA A 1 93 ? 16.733 -3.900 -11.716 1.00 49.16 93 ALA A CA 1
ATOM 747 C C . ALA A 1 93 ? 16.497 -4.234 -10.232 1.00 49.16 93 ALA A C 1
ATOM 749 O O . ALA A 1 93 ? 16.168 -5.373 -9.914 1.00 49.16 93 ALA A O 1
ATOM 750 N N . TYR A 1 94 ? 16.671 -3.278 -9.308 1.00 48.16 94 TYR A N 1
ATOM 751 C CA . TYR A 1 94 ? 16.606 -3.549 -7.862 1.00 48.16 94 TYR A CA 1
ATOM 752 C C . TYR A 1 94 ? 15.428 -2.857 -7.158 1.00 48.16 94 TYR A C 1
ATOM 754 O O . TYR A 1 94 ? 14.867 -3.427 -6.221 1.00 48.16 94 TYR A O 1
ATOM 762 N N . TRP A 1 95 ? 15.016 -1.659 -7.601 1.00 48.31 95 TRP A N 1
ATOM 763 C CA . TRP A 1 95 ? 13.994 -0.858 -6.908 1.00 48.31 95 TRP A CA 1
ATOM 764 C C . TRP A 1 95 ? 12.626 -0.824 -7.604 1.00 48.31 95 TRP A C 1
ATOM 766 O O . TRP A 1 95 ? 11.626 -0.896 -6.902 1.00 48.31 95 TRP A O 1
ATOM 776 N N . ILE A 1 96 ? 12.538 -0.781 -8.933 1.00 50.12 96 ILE A N 1
ATOM 777 C CA . ILE A 1 96 ? 11.291 -0.577 -9.694 1.00 50.12 96 ILE A CA 1
ATOM 778 C C . ILE A 1 96 ? 10.544 -1.898 -9.924 1.00 50.12 96 ILE A C 1
ATOM 780 O O . ILE A 1 96 ? 9.330 -1.941 -9.752 1.00 50.12 96 ILE A O 1
ATOM 784 N N . ASN A 1 97 ? 11.243 -2.993 -10.253 1.00 51.12 97 ASN A N 1
ATOM 785 C CA . ASN A 1 97 ? 10.575 -4.181 -10.805 1.00 51.12 97 ASN A CA 1
ATOM 786 C C . ASN A 1 97 ? 10.201 -5.300 -9.816 1.00 51.12 97 ASN A C 1
ATOM 788 O O . ASN A 1 97 ? 9.481 -6.216 -10.205 1.00 51.12 97 ASN A O 1
ATOM 792 N N . SER A 1 98 ? 10.640 -5.295 -8.548 1.00 56.72 98 SER A N 1
ATOM 793 C CA . SER A 1 98 ? 10.236 -6.376 -7.616 1.00 56.72 98 SER A CA 1
ATOM 794 C C . SER A 1 98 ? 10.249 -6.012 -6.132 1.00 56.72 98 SER A C 1
ATOM 796 O O . SER A 1 98 ? 9.274 -6.286 -5.436 1.00 56.72 98 SER A O 1
ATOM 798 N N . VAL A 1 99 ? 11.312 -5.389 -5.612 1.00 62.94 99 VAL A N 1
ATOM 799 C CA . VAL A 1 99 ? 11.462 -5.257 -4.150 1.00 62.94 99 VAL A CA 1
ATOM 800 C C . VAL A 1 99 ? 10.519 -4.211 -3.562 1.00 62.94 99 VAL A C 1
ATOM 802 O O . VAL A 1 99 ? 9.865 -4.509 -2.570 1.00 62.94 99 VAL A O 1
ATOM 805 N N . THR A 1 100 ? 10.393 -3.016 -4.152 1.00 67.56 100 THR A N 1
ATOM 806 C CA . THR A 1 100 ? 9.517 -1.973 -3.582 1.00 67.56 100 THR A CA 1
ATOM 807 C C . THR A 1 100 ? 8.048 -2.346 -3.669 1.00 67.56 100 THR A C 1
ATOM 809 O O . THR A 1 100 ? 7.360 -2.217 -2.667 1.00 67.56 100 THR A O 1
ATOM 812 N N . CYS A 1 101 ? 7.581 -2.867 -4.807 1.00 71.25 101 CYS A N 1
ATOM 813 C CA . CYS A 1 101 ? 6.187 -3.269 -4.981 1.00 71.25 101 CYS A CA 1
ATOM 814 C C . CYS A 1 101 ? 5.802 -4.395 -4.014 1.00 71.25 101 CYS A C 1
ATOM 816 O O . CYS A 1 101 ? 4.822 -4.264 -3.286 1.00 71.25 101 CYS A O 1
ATOM 818 N N . ILE A 1 102 ? 6.597 -5.471 -3.937 1.00 77.94 102 ILE A N 1
ATOM 819 C CA . ILE A 1 102 ? 6.317 -6.589 -3.022 1.00 77.94 102 ILE A CA 1
ATOM 820 C C . ILE A 1 102 ? 6.418 -6.127 -1.570 1.00 77.94 102 ILE A C 1
ATOM 822 O O . ILE A 1 102 ? 5.529 -6.406 -0.771 1.00 77.94 102 ILE A O 1
ATOM 826 N N . PHE A 1 103 ? 7.478 -5.400 -1.216 1.00 82.75 103 PHE A N 1
ATOM 827 C CA . PHE A 1 103 ? 7.656 -4.905 0.146 1.00 82.75 103 PHE A CA 1
ATOM 828 C C . PHE A 1 103 ? 6.531 -3.953 0.549 1.00 82.75 103 PHE A C 1
ATOM 830 O O . PHE A 1 103 ? 6.035 -4.017 1.671 1.00 82.75 103 PHE A O 1
ATOM 837 N N . GLN A 1 104 ? 6.086 -3.108 -0.375 1.00 83.94 104 GLN A N 1
ATOM 838 C CA . GLN A 1 104 ? 4.963 -2.222 -0.161 1.00 83.94 104 GLN A CA 1
ATOM 839 C C . GLN A 1 104 ? 3.668 -2.989 0.081 1.00 83.94 104 GLN A C 1
ATOM 841 O O . GLN A 1 104 ? 2.995 -2.693 1.063 1.00 83.94 104 GLN A O 1
ATOM 846 N N . ILE A 1 105 ? 3.345 -3.966 -0.769 1.00 84.06 105 ILE A N 1
ATOM 847 C CA . ILE A 1 105 ? 2.156 -4.809 -0.606 1.00 84.06 105 ILE A CA 1
ATOM 848 C C . ILE A 1 105 ? 2.211 -5.519 0.751 1.00 84.06 105 ILE A C 1
ATOM 850 O O . ILE A 1 105 ? 1.257 -5.468 1.518 1.00 84.06 105 ILE A O 1
ATOM 854 N N . ILE A 1 106 ? 3.365 -6.082 1.127 1.00 89.31 106 ILE A N 1
ATOM 855 C CA . ILE A 1 106 ? 3.554 -6.705 2.445 1.00 89.31 106 ILE A CA 1
ATOM 856 C C . ILE A 1 106 ? 3.260 -5.706 3.571 1.00 89.31 106 ILE A C 1
ATOM 858 O O . ILE A 1 106 ? 2.558 -6.049 4.525 1.00 89.31 106 ILE A O 1
ATOM 862 N N . LEU A 1 107 ? 3.786 -4.481 3.491 1.00 90.31 107 LEU A N 1
ATOM 863 C CA . LEU A 1 107 ? 3.558 -3.452 4.504 1.00 90.31 107 LEU A CA 1
ATOM 864 C C . LEU A 1 107 ? 2.084 -3.050 4.591 1.00 90.31 107 LEU A C 1
ATOM 866 O O . LEU A 1 107 ? 1.536 -2.987 5.695 1.00 90.31 107 LEU A O 1
ATOM 870 N N . THR A 1 108 ? 1.440 -2.784 3.457 1.00 89.62 108 THR A N 1
ATOM 871 C CA . THR A 1 108 ? 0.051 -2.315 3.400 1.00 89.62 108 THR A CA 1
ATOM 872 C C . THR A 1 108 ? -0.912 -3.406 3.834 1.00 89.62 108 THR A C 1
ATOM 874 O O . THR A 1 108 ? -1.770 -3.160 4.681 1.00 89.62 108 THR A O 1
ATOM 877 N N . ASP A 1 109 ? -0.709 -4.635 3.377 1.00 91.25 109 ASP A N 1
ATOM 878 C CA . ASP A 1 109 ? -1.566 -5.764 3.721 1.00 91.25 109 ASP A CA 1
ATOM 879 C C . ASP A 1 109 ? -1.391 -6.153 5.192 1.00 91.25 109 ASP A C 1
ATOM 881 O O . ASP A 1 109 ? -2.362 -6.524 5.856 1.00 91.25 109 ASP A O 1
ATOM 885 N N . SER A 1 110 ? -0.182 -5.984 5.745 1.00 91.88 110 SER A N 1
ATOM 886 C CA . SER A 1 110 ? 0.074 -6.119 7.185 1.00 91.88 110 SER A CA 1
ATOM 887 C C . SER A 1 110 ? -0.654 -5.048 8.002 1.00 91.88 110 SER A C 1
ATOM 889 O O . SER A 1 110 ? -1.170 -5.343 9.085 1.00 91.88 110 SER A O 1
ATOM 891 N N . ILE A 1 111 ? -0.722 -3.807 7.501 1.00 92.00 111 ILE A N 1
ATOM 892 C CA . ILE A 1 111 ? -1.518 -2.733 8.115 1.00 92.00 111 ILE A CA 1
ATOM 893 C C . ILE A 1 111 ? -3.002 -3.111 8.091 1.00 92.00 111 ILE A C 1
ATOM 895 O O . ILE A 1 111 ? -3.663 -3.033 9.130 1.00 92.00 111 ILE A O 1
ATOM 899 N N . VAL A 1 112 ? -3.512 -3.572 6.946 1.00 92.56 112 VAL A N 1
ATOM 900 C CA . VAL A 1 112 ? -4.903 -4.021 6.801 1.00 92.56 112 VAL A CA 1
ATOM 901 C C . VAL A 1 112 ? -5.202 -5.169 7.759 1.00 92.56 112 VAL A C 1
ATOM 903 O O . VAL A 1 112 ? -6.158 -5.079 8.530 1.00 92.56 112 VAL A O 1
ATOM 906 N N . TRP A 1 113 ? -4.350 -6.194 7.801 1.00 94.06 113 TRP A N 1
ATOM 907 C CA . TRP A 1 113 ? -4.480 -7.329 8.713 1.00 94.06 113 TRP A CA 1
ATOM 908 C C . TRP 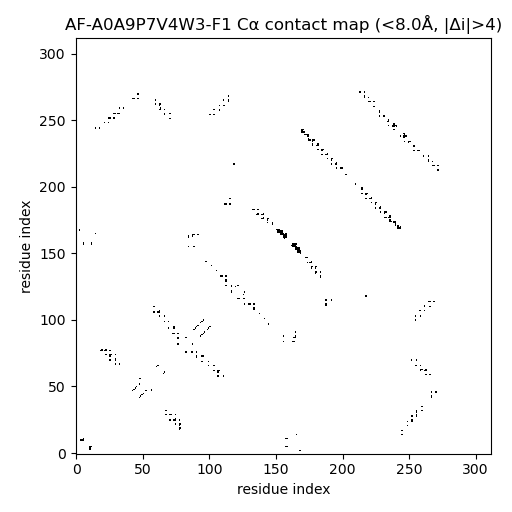A 1 113 ? -4.576 -6.877 10.171 1.00 94.06 113 TRP A C 1
ATOM 910 O O . TRP A 1 113 ? -5.469 -7.316 10.905 1.00 94.06 113 TRP A O 1
ATOM 920 N N . TYR A 1 114 ? -3.680 -5.981 10.596 1.00 91.12 114 TYR A N 1
ATOM 921 C CA . TYR A 1 114 ? -3.657 -5.468 11.963 1.00 91.12 114 TYR A CA 1
ATOM 922 C C . TYR A 1 114 ? -4.943 -4.707 12.296 1.00 91.12 114 TYR A C 1
ATOM 924 O O . TYR A 1 114 ? -5.572 -4.951 13.327 1.00 91.12 114 TYR A O 1
ATOM 932 N N . CYS A 1 115 ? -5.360 -3.802 11.414 1.00 88.69 115 CYS A N 1
ATOM 933 C CA . CYS A 1 115 ? -6.537 -2.972 11.626 1.00 88.69 115 CYS A CA 1
ATOM 934 C C . CYS A 1 115 ? -7.843 -3.776 11.590 1.00 88.69 115 CYS A C 1
ATOM 936 O O . CYS A 1 115 ? -8.699 -3.562 12.447 1.00 88.69 115 CYS A O 1
ATOM 938 N N . VAL A 1 116 ? -7.994 -4.726 10.662 1.00 91.56 116 VAL A N 1
ATOM 939 C CA . VAL A 1 116 ? -9.155 -5.631 10.622 1.00 91.56 116 VAL A CA 1
ATOM 940 C C . VAL A 1 116 ? -9.171 -6.509 11.874 1.00 91.56 116 VAL A C 1
ATOM 942 O O . VAL A 1 116 ? -10.204 -6.635 12.526 1.00 91.56 116 VAL A O 1
ATOM 945 N N . SER A 1 117 ? -8.020 -7.040 12.296 1.00 89.69 117 SER A N 1
ATOM 946 C CA . SER A 1 117 ? -7.926 -7.808 13.544 1.00 89.69 117 SER A CA 1
ATOM 947 C C . SER A 1 117 ? -8.324 -6.978 14.769 1.00 89.69 117 SER A C 1
ATOM 949 O O . SER A 1 117 ? -9.009 -7.487 15.657 1.00 89.69 117 SER A O 1
ATOM 951 N N . ALA A 1 118 ? -7.939 -5.700 14.817 1.00 87.25 118 ALA A N 1
ATOM 952 C CA . ALA A 1 118 ? -8.325 -4.784 15.887 1.00 87.25 118 ALA A CA 1
ATOM 953 C C . ALA A 1 118 ? -9.831 -4.468 15.874 1.00 87.25 118 ALA A C 1
ATOM 955 O O . ALA A 1 118 ? -10.447 -4.436 16.938 1.00 87.25 118 ALA A O 1
ATOM 956 N N . LEU A 1 119 ? -10.432 -4.301 14.688 1.00 86.25 119 LEU A N 1
ATOM 957 C CA . LEU A 1 119 ? -11.871 -4.066 14.524 1.00 86.25 119 LEU A CA 1
ATOM 958 C C . LEU A 1 119 ? -12.709 -5.227 15.083 1.00 86.25 119 LEU A C 1
ATOM 960 O O . LEU A 1 119 ? -13.737 -5.005 15.714 1.00 86.25 119 LEU A O 1
ATOM 964 N N . TYR A 1 120 ? -12.225 -6.459 14.924 1.00 87.81 120 TYR A N 1
ATOM 965 C CA . TYR A 1 120 ? -12.831 -7.670 15.485 1.00 87.81 120 TYR A CA 1
ATOM 966 C C . TYR A 1 120 ? -12.363 -7.992 16.915 1.00 87.81 120 TYR A C 1
ATOM 968 O O . TYR A 1 120 ? -12.389 -9.155 17.329 1.00 87.81 120 TYR A O 1
ATOM 976 N N . LEU A 1 121 ? -11.899 -6.990 17.673 1.00 86.31 121 LEU A N 1
ATOM 977 C CA . LEU A 1 121 ? -11.444 -7.125 19.065 1.00 86.31 121 LEU A CA 1
ATOM 978 C C . LEU A 1 121 ? -10.401 -8.244 19.258 1.00 86.31 121 LEU A C 1
ATOM 980 O O . LEU A 1 121 ? -10.401 -8.947 20.266 1.00 86.31 121 LEU A O 1
ATOM 984 N N . ASN A 1 122 ? -9.508 -8.435 18.280 1.00 85.31 122 ASN A N 1
ATOM 985 C CA . ASN A 1 122 ? -8.504 -9.504 18.257 1.00 85.31 122 ASN A CA 1
ATOM 986 C C . ASN A 1 122 ? -9.081 -10.929 18.389 1.00 85.31 122 ASN A C 1
ATOM 988 O O . ASN A 1 122 ? -8.407 -11.841 18.875 1.00 85.31 122 ASN A O 1
ATOM 992 N N . SER A 1 123 ? -10.308 -11.160 17.913 1.00 90.06 123 SER A N 1
ATOM 993 C CA . SER A 1 123 ? -10.894 -12.499 17.874 1.00 90.06 123 SER A CA 1
ATOM 994 C C . SER A 1 123 ? -10.042 -13.462 17.040 1.00 90.06 123 SER A C 1
ATOM 996 O O . SER A 1 123 ? -9.819 -13.269 15.840 1.00 90.06 123 SER A O 1
ATOM 998 N N . LYS A 1 124 ? -9.605 -14.560 17.670 1.00 91.06 124 LYS A N 1
ATOM 999 C CA . LYS A 1 124 ? -8.773 -15.603 17.040 1.00 91.06 124 LYS A CA 1
ATOM 1000 C C . LYS A 1 124 ? -9.425 -16.236 15.815 1.00 91.06 124 LYS A C 1
ATOM 1002 O O . LYS A 1 124 ? -8.715 -16.696 14.928 1.00 91.06 124 LYS A O 1
ATOM 1007 N N . ARG A 1 125 ? -10.761 -16.226 15.761 1.00 91.94 125 ARG A N 1
ATOM 1008 C CA . ARG A 1 125 ? -11.549 -16.772 14.648 1.00 91.94 125 ARG A CA 1
ATOM 1009 C C . ARG A 1 125 ? -11.355 -16.002 13.343 1.00 91.94 125 ARG A C 1
ATOM 1011 O O . ARG A 1 125 ? -11.526 -16.596 12.292 1.00 91.94 125 ARG A O 1
ATOM 1018 N N . VAL A 1 126 ? -11.005 -14.716 13.406 1.00 93.19 126 VAL A N 1
ATOM 1019 C CA . VAL A 1 126 ? -10.771 -13.877 12.216 1.00 93.19 126 VAL A CA 1
ATOM 1020 C C . VAL A 1 126 ? -9.276 -13.680 11.985 1.00 93.19 126 VAL A C 1
ATOM 1022 O O . VAL A 1 126 ? -8.791 -13.841 10.870 1.00 93.19 126 VAL A O 1
ATOM 1025 N N . ARG A 1 127 ? -8.522 -13.404 13.054 1.00 92.81 127 ARG A N 1
ATOM 1026 C CA . ARG A 1 127 ? -7.099 -13.055 12.971 1.00 92.81 127 ARG A CA 1
ATOM 1027 C C . ARG A 1 127 ? -6.228 -14.145 12.341 1.00 92.81 127 ARG A C 1
ATOM 1029 O O . ARG A 1 127 ? -5.371 -13.821 11.522 1.00 92.81 127 ARG A O 1
ATOM 1036 N N . TRP A 1 128 ? -6.406 -15.407 12.742 1.00 94.50 128 TRP A N 1
ATOM 1037 C CA . TRP A 1 128 ? -5.569 -16.509 12.253 1.00 94.50 128 TRP A CA 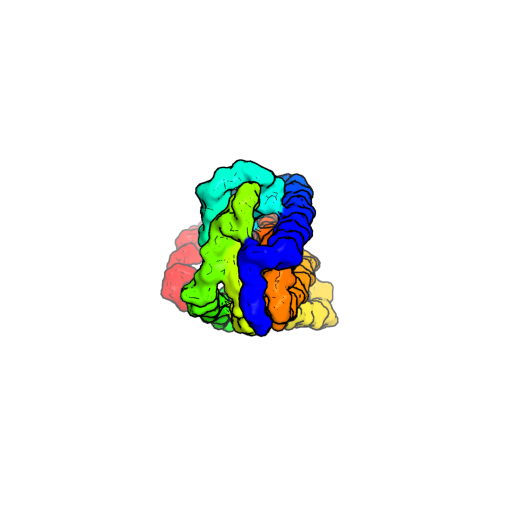1
ATOM 1038 C C . TRP A 1 128 ? -5.876 -16.889 10.803 1.00 94.50 128 TRP A C 1
ATOM 1040 O O . TRP A 1 128 ? -4.928 -16.926 10.022 1.00 94.50 128 TRP A O 1
ATOM 1050 N N . PRO A 1 129 ? -7.145 -17.093 10.391 1.00 95.62 129 PRO A N 1
ATOM 1051 C CA . PRO A 1 129 ? -7.454 -17.333 8.982 1.00 95.62 129 PRO A CA 1
ATOM 1052 C C . PRO A 1 129 ? -6.989 -16.195 8.073 1.00 95.62 129 PRO A C 1
ATOM 1054 O O . PRO A 1 129 ? -6.431 -16.456 7.012 1.00 95.62 129 PRO A O 1
ATOM 1057 N N . LEU A 1 130 ? -7.144 -14.941 8.512 1.00 95.00 130 LEU A N 1
ATOM 1058 C CA . LEU A 1 130 ? -6.695 -13.786 7.739 1.00 95.00 130 LEU A CA 1
ATOM 1059 C C . LEU A 1 130 ? -5.165 -13.725 7.620 1.00 95.00 130 LEU A C 1
ATOM 1061 O O . LEU A 1 130 ? -4.650 -13.389 6.560 1.00 95.00 130 LEU A O 1
ATOM 1065 N N . LEU A 1 131 ? -4.432 -14.090 8.679 1.00 95.19 131 LEU A N 1
ATOM 1066 C CA . LEU A 1 131 ? -2.970 -14.185 8.632 1.00 95.19 131 LEU A CA 1
ATOM 1067 C C . LEU A 1 131 ? -2.508 -15.290 7.676 1.00 95.19 131 LEU A C 1
ATOM 1069 O O . LEU A 1 131 ? -1.564 -15.090 6.920 1.00 95.19 131 LEU A O 1
ATOM 1073 N N . VAL A 1 132 ? -3.168 -16.451 7.699 1.00 95.44 132 VAL A N 1
ATOM 1074 C CA . VAL A 1 132 ? -2.872 -17.547 6.766 1.00 95.44 132 VAL A CA 1
ATOM 1075 C C . VAL A 1 132 ? -3.112 -17.090 5.332 1.00 95.44 132 VAL A C 1
ATOM 1077 O O . VAL A 1 132 ? -2.253 -17.301 4.482 1.00 95.44 132 VAL A O 1
ATOM 1080 N N . LEU A 1 133 ? -4.234 -16.415 5.073 1.00 95.00 133 LEU A N 1
ATOM 1081 C CA . LEU A 1 133 ? -4.545 -15.887 3.749 1.00 95.00 133 LEU A CA 1
ATOM 1082 C C . LEU A 1 133 ? -3.501 -14.864 3.280 1.00 95.00 133 LEU A C 1
ATOM 1084 O O . LEU A 1 133 ? -3.037 -14.961 2.150 1.00 95.00 133 LEU A O 1
ATOM 1088 N N . LEU A 1 134 ? -3.076 -13.952 4.160 1.00 94.19 134 LEU A N 1
ATOM 1089 C CA . LEU A 1 134 ? -2.000 -12.997 3.884 1.00 94.19 134 LEU A CA 1
ATOM 1090 C C . LEU 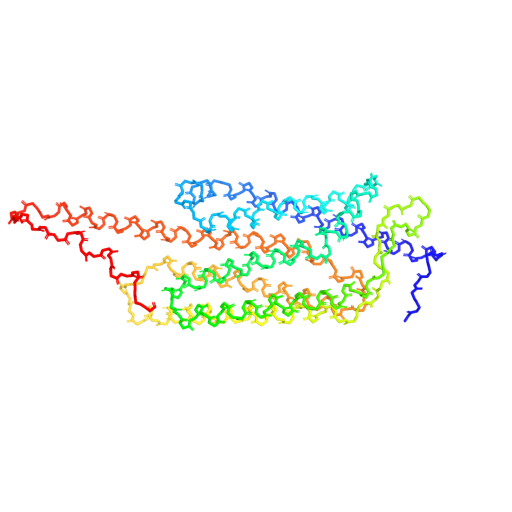A 1 134 ? -0.701 -13.708 3.479 1.00 94.19 134 LEU A C 1
ATOM 1092 O O . LEU A 1 134 ? -0.105 -13.388 2.454 1.00 94.19 134 LEU A O 1
ATOM 1096 N N . VAL A 1 135 ? -0.269 -14.699 4.264 1.00 94.56 135 VAL A N 1
ATOM 1097 C CA . VAL A 1 135 ? 0.958 -15.459 3.978 1.00 94.56 135 VAL A CA 1
ATOM 1098 C C . VAL A 1 135 ? 0.840 -16.206 2.649 1.00 94.56 135 VAL A C 1
ATOM 1100 O O . VAL A 1 135 ? 1.786 -16.201 1.865 1.00 94.56 135 VAL A O 1
ATOM 1103 N N . VAL A 1 136 ? -0.318 -16.802 2.356 1.00 93.62 136 VAL A N 1
ATOM 1104 C CA . VAL A 1 136 ? -0.572 -17.474 1.073 1.00 93.62 136 VAL A CA 1
ATOM 1105 C C . VAL A 1 136 ? -0.521 -16.483 -0.093 1.00 93.62 136 VAL A C 1
ATOM 1107 O O . VAL A 1 136 ? 0.091 -16.801 -1.115 1.00 93.62 136 VAL A O 1
ATOM 1110 N N . SER A 1 137 ? -1.090 -15.283 0.046 1.00 91.44 137 SER A N 1
ATOM 1111 C CA . SER A 1 137 ? -1.016 -14.246 -0.994 1.00 91.44 137 SER A CA 1
ATOM 1112 C C . SER A 1 137 ? 0.412 -13.767 -1.236 1.00 91.44 137 SER A C 1
ATOM 1114 O O . SER A 1 137 ? 0.823 -13.648 -2.387 1.00 91.44 137 SER A O 1
ATOM 1116 N N . ILE A 1 138 ? 1.210 -13.581 -0.181 1.00 89.75 138 ILE A N 1
ATOM 1117 C CA . ILE A 1 138 ? 2.624 -13.201 -0.315 1.00 89.75 138 ILE A CA 1
ATOM 1118 C C . ILE A 1 138 ? 3.418 -14.317 -1.005 1.00 89.75 138 ILE A C 1
ATOM 1120 O O . ILE A 1 138 ? 4.154 -14.058 -1.956 1.00 89.75 138 ILE A O 1
ATOM 1124 N N . LEU A 1 139 ? 3.258 -15.570 -0.567 1.00 90.19 139 LEU A N 1
ATOM 1125 C CA . LEU A 1 139 ? 3.972 -16.707 -1.152 1.00 90.19 139 LEU A CA 1
ATOM 1126 C C . LEU A 1 139 ? 3.603 -16.903 -2.626 1.00 90.19 139 LEU A C 1
ATOM 1128 O O . LEU A 1 139 ? 4.490 -17.015 -3.467 1.00 90.19 139 LEU A O 1
ATOM 1132 N N . SER A 1 140 ? 2.314 -16.883 -2.961 1.00 87.81 140 SER A N 1
ATOM 1133 C CA . SER A 1 140 ? 1.874 -16.999 -4.357 1.00 87.81 140 SER A CA 1
ATOM 1134 C C . SER A 1 140 ? 2.372 -15.834 -5.216 1.00 87.81 140 SER A C 1
ATOM 1136 O O . SER A 1 140 ? 2.901 -16.083 -6.298 1.00 87.81 140 SER A O 1
ATOM 1138 N N . GLY A 1 141 ? 2.315 -14.595 -4.717 1.00 82.94 141 GLY A N 1
ATOM 1139 C CA . GLY A 1 141 ? 2.884 -13.428 -5.397 1.00 82.94 141 GLY A CA 1
ATOM 1140 C C . GLY A 1 141 ? 4.385 -13.575 -5.663 1.00 8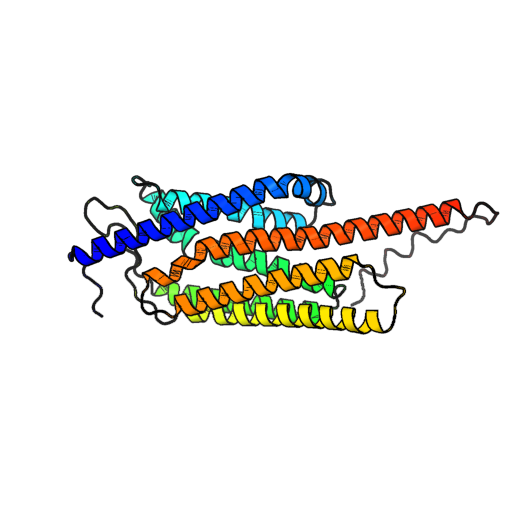2.94 141 GLY A C 1
ATOM 1141 O O . GLY A 1 141 ? 4.823 -13.414 -6.799 1.00 82.94 141 GLY A O 1
ATOM 1142 N N . THR A 1 142 ? 5.173 -13.972 -4.655 1.00 82.12 142 THR A N 1
ATOM 1143 C CA . THR A 1 142 ? 6.624 -14.186 -4.828 1.00 82.12 142 THR A CA 1
ATOM 1144 C C . THR A 1 142 ? 6.945 -15.287 -5.838 1.00 82.12 142 THR A C 1
ATOM 1146 O O . THR A 1 142 ? 7.852 -15.114 -6.648 1.00 82.12 142 THR A O 1
ATOM 1149 N N . VAL A 1 143 ? 6.192 -16.393 -5.850 1.00 84.75 143 VAL A N 1
ATOM 1150 C CA . VAL A 1 143 ? 6.368 -17.468 -6.840 1.00 84.75 143 VAL A CA 1
ATOM 1151 C C . VAL A 1 143 ? 6.106 -16.954 -8.253 1.00 84.75 143 VAL A C 1
ATOM 1153 O O . VAL A 1 143 ? 6.922 -17.202 -9.139 1.00 84.75 143 VAL A O 1
ATOM 1156 N N . VAL A 1 144 ? 5.020 -16.203 -8.465 1.00 80.75 144 VAL A N 1
ATOM 1157 C CA . VAL A 1 144 ? 4.717 -15.604 -9.775 1.00 80.75 144 VAL A CA 1
ATOM 1158 C C . VAL A 1 144 ? 5.842 -14.662 -10.202 1.00 80.75 144 VAL A C 1
ATOM 1160 O O . VAL A 1 144 ? 6.346 -14.794 -11.315 1.00 80.75 144 VAL A O 1
ATOM 1163 N N . THR A 1 145 ? 6.311 -13.778 -9.316 1.00 73.44 145 THR A N 1
ATOM 1164 C CA . THR A 1 145 ? 7.410 -12.855 -9.636 1.00 73.44 145 THR A CA 1
ATOM 1165 C C . THR A 1 145 ? 8.711 -13.585 -9.957 1.00 73.44 145 THR A C 1
ATOM 1167 O O . THR A 1 145 ? 9.386 -13.201 -10.901 1.00 73.44 145 THR A O 1
ATOM 1170 N N . VAL A 1 146 ? 9.076 -14.648 -9.236 1.00 76.12 146 VAL A N 1
ATOM 1171 C CA . VAL A 1 146 ? 10.309 -15.407 -9.518 1.00 76.12 146 VAL A CA 1
ATOM 1172 C C . VAL A 1 146 ? 10.204 -16.166 -10.843 1.00 76.12 146 VAL A C 1
ATOM 1174 O O . VAL A 1 146 ? 11.142 -16.161 -11.638 1.00 76.12 146 VAL A O 1
ATOM 1177 N N . VAL A 1 147 ? 9.062 -16.804 -11.111 1.00 76.69 147 VAL A N 1
ATOM 1178 C CA . VAL A 1 147 ? 8.850 -17.575 -12.346 1.00 76.69 147 VAL A CA 1
ATOM 1179 C C . VAL A 1 147 ? 8.833 -16.668 -13.572 1.00 76.69 147 VAL A C 1
ATOM 1181 O O . VAL A 1 147 ? 9.429 -17.021 -14.589 1.00 76.69 147 VAL A O 1
ATOM 1184 N N . VAL A 1 148 ? 8.176 -15.511 -13.479 1.00 67.69 148 VAL A N 1
ATOM 1185 C CA . VAL A 1 148 ? 8.139 -14.524 -14.564 1.00 67.69 148 VAL A CA 1
ATOM 1186 C C . VAL A 1 148 ? 9.474 -13.784 -14.670 1.00 67.69 148 VAL A C 1
ATOM 1188 O O . VAL A 1 148 ? 9.981 -13.615 -15.772 1.00 67.69 148 VAL A O 1
ATOM 1191 N N . GLY A 1 149 ? 10.083 -13.430 -13.536 1.00 63.81 149 GLY A N 1
ATOM 1192 C CA . GLY A 1 149 ? 11.367 -12.733 -13.426 1.00 63.81 149 GLY A CA 1
ATOM 1193 C C . GLY A 1 149 ? 12.521 -13.471 -14.099 1.00 63.81 149 GLY A C 1
ATOM 1194 O O . GLY A 1 149 ? 13.320 -12.869 -14.807 1.00 63.81 149 GLY A O 1
ATOM 1195 N N . ASN A 1 150 ? 12.556 -14.798 -13.976 1.00 64.44 150 ASN A N 1
ATOM 1196 C CA . ASN A 1 150 ? 13.553 -15.632 -14.653 1.00 64.44 150 ASN A CA 1
ATOM 1197 C C . ASN A 1 150 ? 13.381 -15.692 -16.185 1.00 64.44 150 ASN A C 1
ATOM 1199 O O . ASN A 1 150 ? 14.218 -16.283 -16.862 1.00 64.44 150 ASN A O 1
ATOM 1203 N N . ARG A 1 151 ? 12.299 -15.126 -16.736 1.00 62.88 151 ARG A N 1
ATOM 1204 C CA . ARG A 1 151 ? 12.018 -15.056 -18.181 1.00 62.88 151 ARG A CA 1
ATOM 1205 C C . ARG A 1 151 ? 12.188 -13.645 -18.755 1.00 62.88 151 ARG A C 1
ATOM 1207 O O . ARG A 1 151 ? 11.778 -13.400 -19.889 1.00 62.88 151 ARG A O 1
ATOM 1214 N N . ILE A 1 152 ? 12.733 -12.715 -17.971 1.00 60.38 152 ILE A N 1
ATOM 1215 C CA . ILE A 1 152 ? 12.939 -11.326 -18.379 1.00 60.38 152 ILE A CA 1
ATOM 1216 C C . ILE A 1 152 ? 14.299 -11.194 -19.077 1.00 60.38 152 ILE A C 1
ATOM 1218 O O . ILE A 1 152 ? 15.336 -11.507 -18.495 1.00 60.38 152 ILE A O 1
ATOM 1222 N N . GLU A 1 153 ? 14.286 -10.701 -20.318 1.00 55.81 153 GLU A N 1
ATOM 1223 C CA . GLU A 1 153 ? 15.478 -10.229 -21.028 1.00 55.81 153 GLU A CA 1
ATOM 1224 C C . GLU A 1 153 ? 15.516 -8.692 -20.974 1.00 55.81 153 GLU A C 1
ATOM 1226 O O . GLU A 1 153 ? 14.652 -8.016 -21.544 1.00 55.81 153 GLU A O 1
ATOM 1231 N N . ASP A 1 154 ? 16.518 -8.147 -20.279 1.00 54.97 154 ASP A N 1
ATOM 1232 C CA . ASP A 1 154 ? 16.723 -6.706 -20.093 1.00 54.97 154 ASP A CA 1
ATOM 1233 C C . ASP A 1 154 ? 17.900 -6.208 -20.941 1.00 54.97 154 ASP A C 1
ATOM 1235 O O . ASP A 1 154 ? 18.969 -6.821 -20.951 1.00 54.97 154 ASP A O 1
ATOM 1239 N N . THR A 1 155 ? 17.747 -5.059 -21.610 1.00 51.16 155 THR A N 1
ATOM 1240 C CA . THR A 1 155 ? 18.858 -4.378 -22.305 1.00 51.16 155 THR A CA 1
ATOM 1241 C C . THR A 1 155 ? 19.030 -2.952 -21.787 1.00 51.16 155 THR A C 1
ATOM 1243 O O . THR A 1 155 ? 18.063 -2.200 -21.685 1.00 51.16 155 THR A O 1
ATOM 1246 N N . GLY A 1 156 ? 20.272 -2.589 -21.444 1.00 49.38 156 GLY A N 1
ATOM 1247 C CA . GLY A 1 156 ? 20.636 -1.290 -20.859 1.00 49.38 156 GLY A CA 1
ATOM 1248 C C . GLY A 1 156 ? 20.852 -0.149 -21.860 1.00 49.38 156 GLY A C 1
ATOM 1249 O O . GLY A 1 156 ? 20.759 1.013 -21.471 1.00 49.38 156 GLY A O 1
ATOM 1250 N N . ASP A 1 157 ? 21.098 -0.484 -23.129 1.00 54.53 157 ASP A N 1
ATOM 1251 C CA . ASP A 1 157 ? 21.392 0.460 -24.210 1.00 54.53 157 ASP A CA 1
ATOM 1252 C C . ASP A 1 157 ? 20.536 0.132 -25.446 1.00 54.53 157 ASP A C 1
ATOM 1254 O O . ASP A 1 157 ? 20.978 -0.606 -26.329 1.00 54.53 157 ASP A O 1
ATOM 1258 N N . PRO A 1 158 ? 19.288 0.631 -25.521 1.00 54.22 158 PRO A N 1
ATOM 1259 C CA . PRO A 1 158 ? 18.403 0.348 -26.640 1.00 54.22 158 PRO A CA 1
ATOM 1260 C C . PRO A 1 158 ? 18.838 1.042 -27.944 1.00 54.22 158 PRO A C 1
ATOM 1262 O O . PRO A 1 158 ? 18.456 0.609 -29.025 1.00 54.22 158 PRO A O 1
ATOM 1265 N N . ALA A 1 159 ? 19.634 2.115 -27.865 1.00 51.22 159 ALA A N 1
ATOM 1266 C CA . ALA A 1 159 ? 20.181 2.823 -29.023 1.00 51.22 159 ALA A CA 1
ATOM 1267 C C . ALA A 1 159 ? 21.481 3.575 -28.660 1.00 51.22 159 ALA A C 1
ATOM 1269 O O . ALA A 1 159 ? 21.640 4.000 -27.510 1.00 51.22 159 ALA A O 1
ATOM 1270 N N . PRO A 1 160 ? 22.412 3.796 -29.613 1.00 47.38 160 PRO A N 1
ATOM 1271 C CA . PRO A 1 160 ? 23.632 4.561 -29.358 1.00 47.38 160 PRO A CA 1
ATOM 1272 C C . PRO A 1 160 ? 23.301 6.000 -28.927 1.00 47.38 160 PRO A C 1
ATOM 1274 O O . PRO A 1 160 ? 22.686 6.759 -29.672 1.00 47.38 160 PRO A O 1
ATOM 1277 N N . GLY A 1 161 ? 23.718 6.367 -27.711 1.00 54.69 161 GLY A N 1
ATOM 1278 C CA . GLY A 1 161 ? 23.446 7.673 -27.095 1.00 54.69 161 GLY A CA 1
ATOM 1279 C C . GLY A 1 161 ? 22.207 7.726 -26.191 1.00 54.69 161 GLY A C 1
ATOM 1280 O O . GLY A 1 161 ? 21.977 8.758 -25.565 1.00 54.69 161 GLY A O 1
ATOM 1281 N N . LEU A 1 162 ? 21.439 6.633 -26.075 1.00 54.41 162 LEU A N 1
ATOM 1282 C CA . LEU A 1 162 ? 20.273 6.532 -25.194 1.00 54.41 162 LEU A CA 1
ATOM 1283 C C . LEU A 1 162 ? 20.499 5.448 -24.127 1.00 54.41 162 LEU A C 1
ATOM 1285 O O . LEU A 1 162 ? 20.139 4.289 -24.310 1.00 54.41 162 LEU A O 1
ATOM 1289 N N . THR A 1 163 ? 21.094 5.831 -22.998 1.00 53.03 163 THR A N 1
ATOM 1290 C CA . THR A 1 163 ? 21.338 4.937 -21.853 1.00 53.03 163 THR A CA 1
ATOM 1291 C C . THR A 1 163 ? 20.050 4.792 -21.033 1.00 53.03 163 THR A C 1
ATOM 1293 O O . THR A 1 163 ? 19.805 5.549 -20.092 1.00 53.03 163 THR A O 1
ATOM 1296 N N . ARG A 1 164 ? 19.164 3.867 -21.418 1.00 55.16 164 ARG A N 1
ATOM 1297 C CA . ARG A 1 164 ? 17.913 3.565 -20.696 1.00 55.16 164 ARG A CA 1
ATOM 1298 C C . ARG A 1 164 ? 17.683 2.061 -20.664 1.00 55.16 164 ARG A C 1
ATOM 1300 O O . ARG A 1 164 ? 17.612 1.443 -21.715 1.00 55.16 164 ARG A O 1
ATOM 1307 N N . CYS A 1 165 ? 17.485 1.473 -19.483 1.00 54.34 165 CYS A N 1
ATOM 1308 C CA . CYS A 1 165 ? 17.118 0.057 -19.426 1.00 54.34 165 CYS A CA 1
ATOM 1309 C C . CYS A 1 165 ? 15.667 -0.126 -19.889 1.00 54.34 165 CYS A C 1
ATOM 1311 O O . CYS A 1 165 ? 14.760 0.519 -19.361 1.00 54.34 165 CYS A O 1
ATOM 1313 N N . THR A 1 166 ? 15.456 -1.003 -20.868 1.00 53.06 166 THR A N 1
ATOM 1314 C CA . THR A 1 166 ? 14.126 -1.354 -21.384 1.00 53.06 166 THR A CA 1
ATOM 1315 C C . THR A 1 166 ? 13.938 -2.865 -21.327 1.00 53.06 166 THR A C 1
ATOM 1317 O O . THR A 1 166 ? 14.873 -3.627 -21.587 1.00 53.06 166 THR A O 1
ATOM 1320 N N . VAL A 1 167 ? 12.731 -3.287 -20.946 1.00 54.50 167 VAL A N 1
ATOM 1321 C CA . VAL A 1 167 ? 12.335 -4.697 -20.919 1.00 54.50 167 VAL A CA 1
ATOM 1322 C C . VAL A 1 167 ? 11.786 -5.046 -22.300 1.00 54.50 167 VAL A C 1
ATOM 1324 O O . VAL A 1 167 ? 10.816 -4.435 -22.747 1.00 54.50 167 VAL A O 1
ATOM 1327 N N . LEU A 1 168 ? 12.411 -6.001 -22.990 1.00 51.94 168 LEU A N 1
ATOM 1328 C CA . LEU A 1 168 ? 12.065 -6.359 -24.378 1.00 51.94 168 LEU A CA 1
ATOM 1329 C C . LEU A 1 168 ? 11.009 -7.475 -24.473 1.00 51.94 168 LEU A C 1
ATOM 1331 O O . LEU A 1 168 ? 10.454 -7.721 -25.544 1.00 51.94 168 LEU A O 1
ATOM 1335 N N . SER A 1 169 ? 10.725 -8.156 -23.363 1.00 53.03 169 SER A N 1
ATOM 1336 C CA . SER A 1 169 ? 9.863 -9.339 -23.327 1.00 53.03 169 SER A CA 1
ATOM 1337 C C . SER A 1 169 ? 8.370 -8.984 -23.233 1.00 53.03 169 SER A C 1
ATOM 1339 O O . SER A 1 169 ? 7.959 -8.164 -22.412 1.00 53.03 169 SER A O 1
ATOM 1341 N N . GLN A 1 170 ? 7.549 -9.616 -24.082 1.00 51.09 170 GLN A N 1
ATOM 1342 C CA . GLN A 1 170 ? 6.084 -9.577 -24.001 1.00 51.09 170 GLN A CA 1
ATOM 1343 C C . GLN A 1 170 ? 5.607 -10.598 -22.964 1.00 51.09 170 GLN A C 1
ATOM 1345 O O . GLN A 1 170 ? 5.862 -11.795 -23.104 1.00 51.09 170 GLN A O 1
ATOM 1350 N N . PHE A 1 171 ? 4.870 -10.149 -21.948 1.00 58.25 171 PHE A N 1
ATOM 1351 C CA . PHE A 1 171 ? 4.378 -11.027 -20.889 1.00 58.25 171 PHE A CA 1
ATOM 1352 C C . PHE A 1 171 ? 2.871 -11.254 -21.008 1.00 58.25 171 PHE A C 1
ATOM 1354 O O . PHE A 1 171 ? 2.095 -10.307 -20.947 1.00 58.25 171 PHE A O 1
ATOM 1361 N N . HIS A 1 172 ? 2.448 -12.513 -21.134 1.00 59.91 172 HIS A N 1
ATOM 1362 C CA . HIS A 1 172 ? 1.025 -12.875 -21.171 1.00 59.91 172 HIS A CA 1
ATOM 1363 C C . HIS A 1 172 ? 0.436 -13.148 -19.771 1.00 59.91 172 HIS A C 1
ATOM 1365 O O . HIS A 1 172 ? -0.765 -13.015 -19.565 1.00 59.91 172 HIS A O 1
ATOM 1371 N N . ASP A 1 173 ? 1.280 -13.477 -18.786 1.00 70.75 173 ASP A N 1
ATOM 1372 C CA . ASP A 1 173 ? 0.833 -14.050 -17.505 1.00 70.75 173 ASP A CA 1
ATOM 1373 C C . ASP A 1 173 ? 1.036 -13.127 -16.284 1.00 70.75 173 ASP A C 1
ATOM 1375 O O . ASP A 1 173 ? 0.807 -13.544 -15.149 1.00 70.75 173 ASP A O 1
ATOM 1379 N N . LEU A 1 174 ? 1.441 -11.862 -16.475 1.00 71.38 174 LEU A N 1
ATOM 1380 C CA . LEU A 1 174 ? 1.680 -10.916 -15.365 1.00 71.38 174 LEU A CA 1
ATOM 1381 C C . LEU A 1 174 ? 0.428 -10.636 -14.529 1.00 71.38 174 LEU A C 1
ATOM 1383 O O . LEU A 1 174 ? 0.518 -10.378 -13.329 1.00 71.38 174 LEU A O 1
ATOM 1387 N N . TRP A 1 175 ? -0.755 -10.722 -15.135 1.00 81.06 175 TRP A N 1
ATOM 1388 C CA . TRP A 1 175 ? -2.017 -10.493 -14.439 1.00 81.06 175 TRP A CA 1
ATOM 1389 C C . TRP A 1 175 ? -2.276 -11.516 -13.312 1.00 81.06 175 TRP A C 1
ATOM 1391 O O . TRP A 1 175 ? -2.957 -11.185 -12.339 1.00 81.06 175 TRP A O 1
ATOM 1401 N N . LEU A 1 176 ? -1.686 -12.722 -13.384 1.00 83.19 176 LEU A N 1
ATOM 1402 C CA . LEU A 1 176 ? -1.822 -13.768 -12.358 1.00 83.19 176 LEU A CA 1
ATOM 1403 C C . LEU A 1 176 ? -1.273 -13.334 -10.992 1.00 83.19 176 LEU A C 1
ATOM 1405 O O . LEU A 1 176 ? -1.753 -13.817 -9.967 1.00 83.19 176 LEU A O 1
ATOM 1409 N N . PHE A 1 177 ? -0.320 -12.397 -10.963 1.00 82.88 177 PHE A N 1
ATOM 1410 C CA . PHE A 1 177 ? 0.215 -11.814 -9.729 1.00 82.88 177 PHE A CA 1
ATOM 1411 C C . PHE A 1 177 ? -0.875 -11.137 -8.883 1.00 82.88 177 PHE A C 1
ATOM 1413 O O . PHE A 1 177 ? -0.819 -11.157 -7.655 1.00 82.88 177 PHE A O 1
ATOM 1420 N N . TRP A 1 178 ? -1.895 -10.571 -9.531 1.00 87.31 178 TRP A N 1
ATOM 1421 C CA . TRP A 1 178 ? -2.942 -9.802 -8.863 1.00 87.31 178 TRP A CA 1
ATOM 1422 C C . TRP A 1 178 ? -4.044 -10.677 -8.263 1.00 87.31 178 TRP A C 1
ATOM 1424 O O . TRP A 1 178 ? -4.743 -10.227 -7.358 1.00 87.31 178 TRP A O 1
ATOM 1434 N N . LEU A 1 179 ? -4.205 -11.925 -8.716 1.00 90.44 179 LEU A N 1
ATOM 1435 C CA . LEU A 1 179 ? -5.283 -12.804 -8.249 1.00 90.44 179 LEU A CA 1
ATOM 1436 C C . LEU A 1 179 ? -5.253 -13.069 -6.732 1.00 90.44 179 LEU A C 1
ATOM 1438 O O . LEU A 1 179 ? -6.283 -12.868 -6.087 1.00 90.44 179 LEU A O 1
ATOM 1442 N N . PRO A 1 180 ? -4.124 -13.474 -6.118 1.00 90.69 180 PRO A N 1
ATOM 1443 C CA . PRO A 1 180 ? -4.081 -13.724 -4.678 1.00 90.69 180 PRO A CA 1
ATOM 1444 C C . PRO A 1 180 ? -4.306 -12.446 -3.865 1.00 90.69 180 PRO A C 1
ATOM 1446 O O . PRO A 1 180 ? -4.958 -12.472 -2.820 1.00 90.69 180 PRO A O 1
ATOM 1449 N N . ILE A 1 181 ? -3.802 -11.314 -4.358 1.00 91.12 181 ILE A N 1
ATOM 1450 C CA . ILE A 1 181 ? -3.971 -9.998 -3.731 1.00 91.12 181 ILE A CA 1
ATOM 1451 C C . ILE A 1 181 ? -5.453 -9.602 -3.753 1.00 91.12 181 ILE A C 1
ATOM 1453 O O . ILE A 1 181 ? -6.015 -9.229 -2.727 1.00 91.12 181 ILE A O 1
ATOM 1457 N N . LEU A 1 182 ? -6.126 -9.769 -4.895 1.00 93.88 182 LEU A N 1
ATOM 1458 C CA . LEU A 1 182 ? -7.554 -9.487 -5.037 1.00 93.88 182 LEU A CA 1
ATOM 1459 C C . LEU A 1 182 ? -8.421 -10.377 -4.146 1.00 93.88 182 LEU A C 1
ATOM 1461 O O . LEU A 1 182 ? -9.408 -9.895 -3.597 1.00 93.88 182 LEU A O 1
ATOM 1465 N N . VAL A 1 183 ? -8.061 -11.652 -3.971 1.00 95.38 183 VAL A N 1
ATOM 1466 C CA . VAL A 1 183 ? -8.764 -12.542 -3.034 1.00 95.38 183 VAL A CA 1
ATOM 1467 C C . VAL A 1 183 ? -8.608 -12.037 -1.600 1.00 95.38 183 VAL A C 1
ATOM 1469 O O . VAL A 1 183 ? -9.602 -11.948 -0.878 1.00 95.38 183 VAL A O 1
ATOM 1472 N N . TYR A 1 184 ? -7.391 -11.668 -1.190 1.00 95.12 184 TYR A N 1
ATOM 1473 C CA . TYR A 1 184 ? -7.145 -11.104 0.138 1.00 95.12 184 TYR A CA 1
ATOM 1474 C C . TYR A 1 184 ? -7.964 -9.826 0.360 1.00 95.12 184 TYR A C 1
ATOM 1476 O O . TYR A 1 184 ? -8.737 -9.754 1.317 1.00 95.12 184 TYR A O 1
ATOM 1484 N N . GLU A 1 185 ? -7.909 -8.874 -0.567 1.00 94.44 185 GLU A N 1
ATOM 1485 C CA . GLU A 1 185 ? -8.630 -7.606 -0.434 1.00 94.44 185 GLU A CA 1
ATOM 1486 C C . GLU A 1 185 ? -10.151 -7.752 -0.511 1.00 94.44 185 GLU A C 1
ATOM 1488 O O . GLU A 1 185 ? -10.890 -7.092 0.219 1.00 94.44 185 GLU A O 1
ATOM 1493 N N . ALA A 1 186 ? -10.658 -8.667 -1.339 1.00 96.38 186 ALA A N 1
ATOM 1494 C CA . ALA A 1 186 ? -12.082 -8.978 -1.348 1.00 96.38 186 ALA A CA 1
ATOM 1495 C C . ALA A 1 186 ? -12.527 -9.522 0.016 1.00 96.38 186 ALA A C 1
ATOM 1497 O O . ALA A 1 186 ? -13.578 -9.136 0.529 1.00 96.38 186 ALA A O 1
ATOM 1498 N N . THR A 1 187 ? -11.728 -10.395 0.638 1.00 96.06 187 THR A N 1
ATOM 1499 C CA . THR A 1 187 ? -12.079 -10.970 1.943 1.00 96.06 187 THR A CA 1
ATOM 1500 C C . THR A 1 187 ? -12.047 -9.930 3.062 1.00 96.06 187 THR A C 1
ATOM 1502 O O . THR A 1 187 ? -12.982 -9.886 3.864 1.00 96.06 187 THR A O 1
ATOM 1505 N N . THR A 1 188 ? -11.040 -9.050 3.107 1.00 94.81 188 THR A N 1
ATOM 1506 C CA . THR A 1 188 ? -10.958 -7.962 4.098 1.00 94.81 188 THR A CA 1
ATOM 1507 C C . THR A 1 188 ? -12.113 -6.979 3.916 1.00 94.81 188 THR A C 1
ATOM 1509 O O . THR A 1 188 ? -12.760 -6.608 4.900 1.00 94.81 188 THR A O 1
ATOM 1512 N N . LEU A 1 189 ? -12.437 -6.620 2.670 1.00 95.69 189 LEU A N 1
ATOM 1513 C CA . LEU A 1 189 ? -13.558 -5.748 2.334 1.00 95.69 189 LEU A CA 1
ATOM 1514 C C . LEU A 1 189 ? -14.897 -6.358 2.763 1.00 95.69 189 LEU A C 1
ATOM 1516 O O . LEU A 1 189 ? -15.702 -5.668 3.389 1.00 95.69 189 LEU A O 1
ATOM 1520 N N . VAL A 1 190 ? -15.130 -7.646 2.486 1.00 96.19 190 VAL A N 1
ATOM 1521 C CA . VAL A 1 190 ? -16.355 -8.356 2.896 1.00 96.19 190 VAL A CA 1
ATOM 1522 C C . VAL A 1 190 ? -16.482 -8.408 4.416 1.00 96.19 190 VAL A C 1
ATOM 1524 O O . VAL A 1 190 ? -17.561 -8.131 4.939 1.00 96.19 190 VAL A O 1
ATOM 1527 N N . LEU A 1 191 ? -15.398 -8.709 5.139 1.00 94.31 191 LEU A N 1
ATOM 1528 C CA . LEU A 1 191 ? -15.399 -8.718 6.603 1.00 94.31 191 LEU A CA 1
ATOM 1529 C C . LEU A 1 191 ? -15.766 -7.334 7.157 1.00 94.31 191 LEU A C 1
ATOM 1531 O O . LEU A 1 191 ? -16.730 -7.194 7.909 1.00 94.31 191 LEU A O 1
ATOM 1535 N N . VAL A 1 192 ? -15.067 -6.280 6.730 1.00 93.19 192 VAL A N 1
ATOM 1536 C CA . VAL A 1 192 ? -15.340 -4.914 7.205 1.00 93.19 192 VAL A CA 1
ATOM 1537 C C . VAL A 1 192 ? -16.755 -4.459 6.836 1.00 93.19 192 VAL A C 1
ATOM 1539 O O . VAL A 1 192 ? -17.435 -3.858 7.669 1.00 93.19 192 VAL A O 1
ATOM 1542 N N . ALA A 1 193 ? -17.235 -4.772 5.630 1.00 93.44 193 ALA A N 1
ATOM 1543 C CA . ALA A 1 193 ? -18.599 -4.460 5.209 1.00 93.44 193 ALA A CA 1
ATOM 1544 C C . ALA A 1 193 ? -19.644 -5.205 6.053 1.00 93.44 193 ALA A C 1
ATOM 1546 O O . ALA A 1 193 ? -20.663 -4.622 6.434 1.00 93.44 193 ALA A O 1
ATOM 1547 N N . TRP A 1 194 ? -19.386 -6.469 6.396 1.00 92.38 194 TRP A N 1
ATOM 1548 C CA . TRP A 1 194 ? -20.277 -7.249 7.248 1.00 92.38 194 TRP A CA 1
ATOM 1549 C C . TRP A 1 194 ? -20.325 -6.697 8.675 1.00 92.38 194 TRP A C 1
ATOM 1551 O O . TRP A 1 194 ? -21.416 -6.520 9.219 1.00 92.38 194 TRP A O 1
ATOM 1561 N N . GLN A 1 195 ? -19.172 -6.337 9.246 1.00 88.19 195 GLN A N 1
ATOM 1562 C CA . GLN A 1 195 ? -19.099 -5.669 10.547 1.00 88.19 195 GLN A CA 1
ATOM 1563 C C . GLN A 1 195 ? -19.846 -4.329 10.528 1.00 88.19 195 GLN A C 1
ATOM 1565 O O . GLN A 1 195 ? -20.629 -4.035 11.430 1.00 88.19 195 GLN A O 1
ATOM 1570 N N . PHE A 1 196 ? -19.651 -3.526 9.479 1.00 88.94 196 PHE A N 1
ATOM 1571 C CA . PHE A 1 196 ? -20.348 -2.253 9.309 1.00 88.94 196 PHE A CA 1
ATOM 1572 C C . PHE A 1 196 ? -21.868 -2.437 9.262 1.00 88.94 196 PHE A C 1
ATOM 1574 O O . PHE A 1 196 ? -22.604 -1.719 9.940 1.00 88.94 196 PHE A O 1
ATOM 1581 N N . TYR A 1 197 ? -22.340 -3.415 8.485 1.00 88.50 197 TYR A N 1
ATOM 1582 C CA . TYR A 1 197 ? -23.760 -3.728 8.372 1.00 88.50 197 TYR A CA 1
ATOM 1583 C C . TYR A 1 197 ? -24.350 -4.218 9.700 1.00 88.50 197 TYR A C 1
ATOM 1585 O O . TYR A 1 197 ? -25.440 -3.781 10.074 1.00 88.50 197 TYR A O 1
ATOM 1593 N N . GLY A 1 198 ? -23.629 -5.085 10.420 1.00 85.62 198 GLY A N 1
ATOM 1594 C CA . GLY A 1 198 ? -24.011 -5.570 11.748 1.00 85.62 198 GLY A CA 1
ATOM 1595 C C . GLY A 1 198 ? -24.204 -4.423 12.735 1.00 85.62 198 GLY A C 1
ATOM 1596 O O . GLY A 1 198 ? -25.305 -4.253 13.254 1.00 85.62 198 GLY A O 1
ATOM 1597 N N . ASN A 1 199 ? -23.189 -3.565 12.877 1.00 79.94 199 ASN A N 1
ATOM 1598 C CA . ASN A 1 199 ? -23.249 -2.405 13.766 1.00 79.94 199 ASN A CA 1
ATOM 1599 C C . ASN A 1 199 ? -24.444 -1.501 13.413 1.00 79.94 199 ASN A C 1
ATOM 1601 O O . ASN A 1 199 ? -25.273 -1.211 14.264 1.00 79.94 199 ASN A O 1
ATOM 1605 N N . VAL A 1 200 ? -24.629 -1.133 12.136 1.00 81.75 200 VAL A N 1
ATOM 1606 C CA . VAL A 1 200 ? -25.761 -0.279 11.708 1.00 81.75 200 VAL A CA 1
ATOM 1607 C C . VAL A 1 200 ? -27.126 -0.926 11.984 1.00 81.75 200 VAL A C 1
ATOM 1609 O O . VAL A 1 200 ? -28.089 -0.228 12.320 1.00 81.75 200 VAL A O 1
ATOM 1612 N N . ARG A 1 201 ? -27.236 -2.249 11.833 1.00 79.44 201 ARG A N 1
ATOM 1613 C CA . ARG A 1 201 ? -28.473 -2.994 12.091 1.00 79.44 201 ARG A CA 1
ATOM 1614 C C . ARG A 1 201 ? -28.793 -3.067 13.582 1.00 79.44 201 ARG A C 1
ATOM 1616 O O . ARG A 1 201 ? -29.963 -2.923 13.943 1.00 79.44 201 ARG A O 1
ATOM 1623 N N . ASP A 1 202 ? -27.788 -3.268 14.425 1.00 70.31 202 ASP A N 1
ATOM 1624 C CA . ASP A 1 202 ? -27.959 -3.411 15.870 1.00 70.31 202 ASP A CA 1
ATOM 1625 C C . ASP A 1 202 ? -28.150 -2.057 16.566 1.00 70.31 202 ASP A C 1
ATOM 1627 O O . ASP A 1 202 ? -28.999 -1.959 17.454 1.00 70.31 202 ASP A O 1
ATOM 1631 N N . THR A 1 203 ? -27.548 -0.965 16.072 1.00 58.97 203 THR A N 1
ATOM 1632 C CA . THR A 1 203 ? -27.885 0.397 16.535 1.00 58.97 203 THR A CA 1
ATOM 1633 C C . THR A 1 203 ? -29.366 0.734 16.289 1.00 58.97 203 THR A C 1
ATOM 1635 O O . THR A 1 203 ? -29.977 1.470 17.062 1.00 58.97 203 THR A O 1
ATOM 1638 N N . ARG A 1 204 ? -29.999 0.166 15.245 1.00 55.84 204 ARG A N 1
ATOM 1639 C CA . ARG A 1 204 ? -31.450 0.322 15.002 1.00 55.84 204 ARG A CA 1
ATOM 1640 C C . ARG A 1 204 ? -32.303 -0.379 16.071 1.00 55.84 204 ARG A C 1
ATOM 1642 O O . ARG A 1 204 ? -33.478 -0.053 16.206 1.00 55.84 204 ARG A O 1
ATOM 1649 N N . LYS A 1 205 ? -31.730 -1.334 16.813 1.00 53.41 205 LYS A N 1
ATOM 1650 C CA . LYS A 1 205 ? -32.384 -2.071 17.905 1.00 53.41 205 LYS A CA 1
ATOM 1651 C C . LYS A 1 205 ? -32.007 -1.558 19.299 1.00 53.41 205 LYS A C 1
ATOM 1653 O O . LYS A 1 205 ? -32.812 -1.699 20.212 1.00 53.41 205 LYS A O 1
ATOM 1658 N N . GLN A 1 206 ? -30.828 -0.962 19.475 1.00 47.25 206 GLN A N 1
ATOM 1659 C CA . GLN A 1 206 ? -30.340 -0.435 20.754 1.00 47.25 206 GLN A CA 1
ATOM 1660 C C . GLN A 1 206 ? -29.867 1.015 20.592 1.00 47.25 206 GLN A C 1
ATOM 1662 O O . GLN A 1 206 ? -28.693 1.297 20.368 1.00 47.25 206 GLN A O 1
ATOM 1667 N N . ALA A 1 207 ? -30.797 1.957 20.736 1.00 48.16 207 ALA A N 1
ATOM 1668 C CA . ALA A 1 207 ? -30.561 3.392 20.580 1.00 48.16 207 ALA A CA 1
ATOM 1669 C C . ALA A 1 207 ? -29.758 4.056 21.727 1.00 48.16 207 ALA A C 1
ATOM 1671 O O . ALA A 1 207 ? -29.865 5.266 21.900 1.00 48.16 207 ALA A O 1
ATOM 1672 N N . MET A 1 208 ? -28.977 3.319 22.533 1.00 44.31 208 MET A N 1
ATOM 1673 C CA . MET A 1 208 ? -28.402 3.886 23.767 1.00 44.31 208 MET A CA 1
ATOM 1674 C C . MET A 1 208 ? -26.939 3.559 24.109 1.00 44.31 208 MET A C 1
ATOM 1676 O O . MET A 1 208 ? -26.457 4.117 25.092 1.00 44.31 208 MET A O 1
ATOM 1680 N N . THR A 1 209 ? -26.191 2.747 23.343 1.00 49.88 209 THR A N 1
ATOM 1681 C CA . THR A 1 209 ? -24.868 2.301 23.854 1.00 49.88 209 THR A CA 1
ATOM 1682 C C . THR A 1 209 ? -23.771 1.996 22.827 1.00 49.88 209 THR A C 1
ATOM 1684 O O . THR A 1 209 ? -22.795 1.342 23.182 1.00 49.88 209 THR A O 1
ATOM 1687 N N . GLU A 1 210 ? -23.858 2.467 21.580 1.00 52.78 210 GLU A N 1
ATOM 1688 C CA . GLU A 1 210 ? -22.710 2.392 20.655 1.00 52.78 210 GLU A CA 1
ATOM 1689 C C . GLU A 1 210 ? -22.036 3.754 20.479 1.00 52.78 210 GLU A C 1
ATOM 1691 O O . GLU A 1 210 ? -22.693 4.772 20.249 1.00 52.78 210 GLU A O 1
ATOM 1696 N N . SER A 1 211 ? -20.702 3.778 20.578 1.00 59.88 211 SER A N 1
ATOM 1697 C CA . SER A 1 211 ? -19.926 4.997 20.383 1.00 59.88 211 SER A CA 1
ATOM 1698 C C . SER A 1 211 ? -19.991 5.423 18.903 1.00 59.88 211 SER A C 1
ATOM 1700 O O . SER A 1 211 ? -19.682 4.635 18.004 1.00 59.88 211 SER A O 1
ATOM 1702 N N . PRO A 1 212 ? -20.342 6.686 18.595 1.00 65.56 212 PRO A N 1
ATOM 1703 C CA . PRO A 1 212 ? -20.408 7.192 17.215 1.00 65.56 212 PRO A CA 1
ATOM 1704 C C . PRO A 1 212 ? -19.062 7.106 16.469 1.00 65.56 212 PRO A C 1
ATOM 1706 O O . PRO A 1 212 ? -19.012 7.225 15.242 1.00 65.56 212 PRO A O 1
ATOM 1709 N N . LEU A 1 213 ? -17.973 6.878 17.206 1.00 69.19 213 LEU A N 1
ATOM 1710 C CA . LEU A 1 213 ? -16.604 6.827 16.716 1.00 69.19 213 LEU A CA 1
ATOM 1711 C C . LEU A 1 213 ? -16.253 5.488 16.042 1.00 69.19 213 LEU A C 1
ATOM 1713 O O . LEU A 1 213 ? -15.735 5.513 14.926 1.00 69.19 213 LEU A O 1
ATOM 1717 N N . VAL A 1 214 ? -16.652 4.331 16.594 1.00 73.00 214 VAL A N 1
ATOM 1718 C CA . VAL A 1 214 ? -16.421 3.010 15.957 1.00 73.00 214 VAL A CA 1
ATOM 1719 C C . VAL A 1 214 ? -17.081 2.940 14.578 1.00 73.00 214 VAL A C 1
ATOM 1721 O O . VAL A 1 214 ? -16.497 2.439 13.611 1.00 73.00 214 VAL A O 1
ATOM 1724 N N . ARG A 1 215 ? -18.282 3.515 14.445 1.00 75.31 215 ARG A N 1
ATOM 1725 C CA . ARG A 1 215 ? -18.994 3.616 13.164 1.00 75.31 215 ARG A CA 1
ATOM 1726 C C . ARG A 1 215 ? -18.246 4.488 12.154 1.00 75.31 215 ARG A C 1
ATOM 1728 O O . ARG A 1 215 ? -18.209 4.152 10.969 1.00 75.31 215 ARG A O 1
ATOM 1735 N N . LEU A 1 216 ? -17.648 5.592 12.604 1.00 77.81 216 LEU A N 1
ATOM 1736 C CA . LEU A 1 216 ? -16.862 6.475 11.746 1.00 77.81 216 LEU A CA 1
ATOM 1737 C C . LEU A 1 216 ? -15.593 5.776 11.246 1.00 77.81 216 LEU A C 1
ATOM 1739 O O . LEU A 1 216 ? -15.324 5.819 10.045 1.00 77.81 216 LEU A O 1
ATOM 1743 N N . VAL A 1 217 ? -14.862 5.104 12.140 1.00 82.62 217 VAL A N 1
ATOM 1744 C CA . VAL A 1 217 ? -13.641 4.353 11.806 1.00 82.62 217 VAL A CA 1
ATOM 1745 C C . VAL A 1 217 ? -13.959 3.239 10.812 1.00 82.62 217 VAL A C 1
ATOM 1747 O O . VAL A 1 217 ? -13.333 3.167 9.760 1.00 82.62 217 VAL A O 1
ATOM 1750 N N . THR A 1 218 ? -14.996 2.440 11.079 1.00 84.19 218 THR A N 1
ATOM 1751 C CA . THR A 1 218 ? -15.400 1.333 10.196 1.00 84.19 218 THR A CA 1
ATOM 1752 C C . THR A 1 218 ? -15.792 1.833 8.803 1.00 84.19 218 THR A C 1
ATOM 1754 O O . THR A 1 218 ? -15.368 1.266 7.798 1.00 84.19 218 THR A O 1
ATOM 1757 N N . ARG A 1 219 ? -16.554 2.935 8.720 1.00 87.06 219 ARG A N 1
ATOM 1758 C CA . ARG A 1 219 ? -16.932 3.549 7.436 1.00 87.06 219 ARG A CA 1
ATOM 1759 C C . ARG A 1 219 ? -15.709 4.015 6.650 1.00 87.06 219 ARG A C 1
ATOM 1761 O O . ARG A 1 219 ? -15.654 3.832 5.439 1.00 87.06 219 ARG A O 1
ATOM 1768 N N . GLN A 1 220 ? -14.752 4.642 7.328 1.00 86.62 220 GLN A N 1
ATOM 1769 C CA . GLN A 1 220 ? -13.519 5.100 6.699 1.00 86.62 220 GLN A CA 1
ATOM 1770 C C . GLN A 1 220 ? -12.712 3.908 6.176 1.00 86.62 220 GLN A C 1
ATOM 1772 O O . GLN A 1 220 ? -12.398 3.882 4.992 1.00 86.62 220 GLN A O 1
ATOM 1777 N N . THR A 1 221 ? -12.479 2.887 7.007 1.00 88.56 221 THR A N 1
ATOM 1778 C CA . THR A 1 221 ? -11.801 1.644 6.609 1.00 88.56 221 THR A CA 1
ATOM 1779 C C . THR A 1 221 ? -12.461 0.976 5.403 1.00 88.56 221 THR A C 1
ATOM 1781 O O . THR A 1 221 ? -11.761 0.601 4.471 1.00 88.56 221 THR A O 1
ATOM 1784 N N . MET A 1 222 ? -13.793 0.889 5.368 1.00 91.38 222 MET A N 1
ATOM 1785 C CA . MET A 1 222 ? -14.522 0.317 4.233 1.00 91.38 222 MET A CA 1
ATOM 1786 C C . MET A 1 222 ? -14.279 1.093 2.931 1.00 91.38 222 MET A C 1
ATOM 1788 O O . MET A 1 222 ? -13.987 0.489 1.904 1.00 91.38 222 MET A O 1
ATOM 1792 N N . LEU A 1 223 ? -14.394 2.427 2.966 1.00 90.81 223 LEU A N 1
ATOM 1793 C CA . LEU A 1 223 ? -14.165 3.264 1.784 1.00 90.81 223 LEU A CA 1
ATOM 1794 C C . LEU A 1 223 ? -12.722 3.144 1.284 1.00 90.81 223 LEU A C 1
ATOM 1796 O O . LEU A 1 223 ? -12.504 3.102 0.077 1.00 90.81 223 LEU A O 1
ATOM 1800 N N . TYR A 1 224 ? -11.750 3.048 2.195 1.00 89.44 224 TYR A N 1
ATOM 1801 C CA . TYR A 1 224 ? -10.351 2.841 1.826 1.00 89.44 224 TYR A CA 1
ATOM 1802 C C . TYR A 1 224 ? -10.138 1.497 1.124 1.00 89.44 224 TYR A C 1
ATOM 1804 O O . TYR A 1 224 ? -9.584 1.478 0.028 1.00 89.44 224 TYR A O 1
ATOM 1812 N N . LEU A 1 225 ? -10.630 0.399 1.709 1.00 92.25 225 LEU A N 1
ATOM 1813 C CA . LEU A 1 225 ? -10.517 -0.939 1.118 1.00 92.25 225 LEU A CA 1
ATOM 1814 C C . LEU A 1 225 ? -11.214 -1.022 -0.247 1.00 92.25 225 LEU A C 1
ATOM 1816 O O . LEU A 1 225 ? -10.698 -1.652 -1.163 1.00 92.25 225 LEU A O 1
ATOM 1820 N N . LEU A 1 226 ? -12.345 -0.331 -0.423 1.00 94.81 226 LEU A N 1
ATOM 1821 C CA . LEU A 1 226 ? -13.039 -0.266 -1.709 1.00 94.81 226 LEU A CA 1
ATOM 1822 C C . LEU A 1 226 ? -12.185 0.411 -2.794 1.00 94.81 226 LEU A C 1
ATOM 1824 O O . LEU A 1 226 ? -12.106 -0.093 -3.911 1.00 94.81 226 LEU A O 1
ATOM 1828 N N . VAL A 1 227 ? -11.542 1.541 -2.476 1.00 94.25 227 VAL A N 1
ATOM 1829 C CA . VAL A 1 227 ? -10.671 2.257 -3.426 1.00 94.25 227 VAL A CA 1
ATOM 1830 C C . VAL A 1 227 ? -9.465 1.400 -3.811 1.00 94.25 227 VAL A C 1
ATOM 1832 O O . VAL A 1 227 ? -9.149 1.301 -4.995 1.00 94.25 227 VAL A O 1
ATOM 1835 N N . VAL A 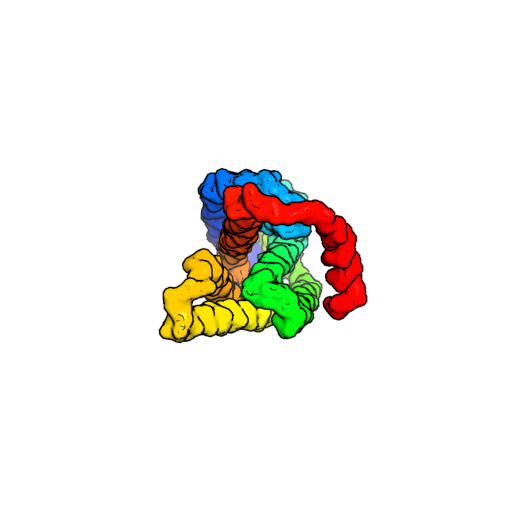1 228 ? -8.829 0.746 -2.835 1.00 92.12 228 VAL A N 1
ATOM 1836 C CA . VAL A 1 228 ? -7.691 -0.156 -3.078 1.00 92.12 228 VAL A CA 1
ATOM 1837 C C . VAL A 1 228 ? -8.102 -1.336 -3.958 1.00 92.12 228 VAL A C 1
ATOM 1839 O O . VAL A 1 228 ? -7.439 -1.614 -4.955 1.00 92.12 228 VAL A O 1
ATOM 1842 N N . PHE A 1 229 ? -9.240 -1.968 -3.663 1.00 94.50 229 PHE A N 1
ATOM 1843 C CA . PHE A 1 229 ? -9.768 -3.075 -4.456 1.00 94.50 229 PHE A CA 1
ATOM 1844 C C . PHE A 1 229 ? -10.004 -2.682 -5.924 1.00 94.50 229 PHE A C 1
ATOM 1846 O O . PHE A 1 229 ? -9.601 -3.405 -6.835 1.00 94.50 229 PHE A O 1
ATOM 1853 N N . ILE A 1 230 ? -10.588 -1.503 -6.170 1.00 95.06 230 ILE A N 1
ATOM 1854 C CA . ILE A 1 230 ? -10.792 -0.980 -7.531 1.00 95.06 230 ILE A CA 1
ATOM 1855 C C . ILE A 1 230 ? -9.451 -0.739 -8.235 1.00 95.06 230 ILE A C 1
ATOM 1857 O O . ILE A 1 230 ? -9.309 -1.090 -9.407 1.00 95.06 230 ILE A O 1
ATOM 1861 N N . MET A 1 231 ? -8.457 -0.174 -7.540 1.00 92.81 231 MET A N 1
ATOM 1862 C CA . MET A 1 231 ? -7.129 0.035 -8.125 1.00 92.81 231 MET A CA 1
ATOM 1863 C C . MET A 1 231 ? -6.444 -1.284 -8.475 1.00 92.81 231 MET A C 1
ATOM 1865 O O . MET A 1 231 ? -5.865 -1.391 -9.552 1.00 92.81 231 MET A O 1
ATOM 1869 N N . PHE A 1 232 ? -6.536 -2.310 -7.632 1.00 91.88 232 PHE A N 1
ATOM 1870 C CA . PHE A 1 232 ? -5.968 -3.621 -7.948 1.00 91.88 232 PHE A CA 1
ATOM 1871 C C . PHE A 1 232 ? -6.664 -4.308 -9.121 1.00 91.88 232 PHE A C 1
ATOM 1873 O O . PHE A 1 232 ? -5.980 -4.905 -9.949 1.00 91.88 232 PHE A O 1
ATOM 1880 N N . ILE A 1 233 ? -7.984 -4.154 -9.271 1.00 93.69 233 ILE A N 1
ATOM 1881 C CA . ILE A 1 233 ? -8.680 -4.605 -10.484 1.00 93.69 233 ILE A CA 1
ATOM 1882 C C . ILE A 1 233 ? -8.151 -3.851 -11.706 1.00 93.69 233 ILE A C 1
ATOM 1884 O O . ILE A 1 233 ? -7.838 -4.478 -12.715 1.00 93.69 233 ILE A O 1
ATOM 1888 N N . ALA A 1 234 ? -8.018 -2.524 -11.625 1.00 92.44 234 ALA A N 1
ATOM 1889 C CA . ALA A 1 234 ? -7.508 -1.723 -12.733 1.00 92.44 234 ALA A CA 1
ATOM 1890 C C . ALA A 1 234 ? -6.091 -2.157 -13.142 1.00 92.44 234 ALA A C 1
ATOM 1892 O O . ALA A 1 234 ? -5.828 -2.334 -14.330 1.00 92.44 234 ALA A O 1
ATOM 1893 N N . ASN A 1 235 ? -5.204 -2.408 -12.173 1.00 88.88 235 ASN A N 1
ATOM 1894 C CA . ASN A 1 235 ? -3.872 -2.937 -12.454 1.00 88.88 235 ASN A CA 1
ATOM 1895 C C . ASN A 1 235 ? -3.932 -4.332 -13.085 1.00 88.88 235 ASN A C 1
ATOM 1897 O O . ASN A 1 235 ? -3.250 -4.555 -14.079 1.00 88.88 235 ASN A O 1
ATOM 1901 N N . ALA A 1 236 ? -4.759 -5.247 -12.571 1.00 89.44 236 ALA A N 1
ATOM 1902 C CA . ALA A 1 236 ? -4.909 -6.590 -13.133 1.00 89.44 236 ALA A CA 1
ATOM 1903 C C . ALA A 1 236 ? -5.390 -6.555 -14.594 1.00 89.44 236 ALA A C 1
ATOM 1905 O O . ALA A 1 236 ? -4.842 -7.254 -15.444 1.00 89.44 236 ALA A O 1
ATOM 1906 N N . VAL A 1 237 ? -6.375 -5.702 -14.898 1.00 90.12 237 VAL A N 1
ATOM 1907 C CA . VAL A 1 237 ? -6.912 -5.509 -16.256 1.00 90.12 237 VAL A CA 1
ATOM 1908 C C . VAL A 1 237 ? -5.840 -4.963 -17.193 1.00 90.12 237 VAL A C 1
ATOM 1910 O O . VAL A 1 237 ? -5.665 -5.477 -18.294 1.00 90.12 237 VAL A O 1
ATOM 1913 N N . VAL A 1 238 ? -5.100 -3.948 -16.750 1.00 87.00 238 VAL A N 1
ATOM 1914 C CA . VAL A 1 238 ? -4.042 -3.329 -17.550 1.00 87.00 238 VAL A CA 1
ATOM 1915 C C . VAL A 1 238 ? -2.850 -4.270 -17.759 1.00 87.00 238 VAL A C 1
ATOM 1917 O O . VAL A 1 238 ? -2.295 -4.308 -18.852 1.00 87.00 238 VAL A O 1
ATOM 1920 N N . ASN A 1 239 ? -2.504 -5.090 -16.764 1.00 81.50 239 ASN A N 1
ATOM 1921 C CA . ASN A 1 239 ? -1.451 -6.109 -16.869 1.00 81.50 239 ASN A CA 1
ATOM 1922 C C . ASN A 1 239 ? -1.835 -7.296 -17.764 1.00 81.50 239 ASN A C 1
ATOM 1924 O O . ASN A 1 239 ? -0.957 -8.031 -18.201 1.00 81.50 239 ASN A O 1
ATOM 1928 N N . ASN A 1 240 ? -3.127 -7.499 -18.029 1.00 84.88 240 ASN A N 1
ATOM 1929 C CA . ASN A 1 240 ? -3.606 -8.500 -18.982 1.00 84.88 240 ASN A CA 1
ATOM 1930 C C . ASN A 1 240 ? -3.592 -7.984 -20.435 1.00 84.88 240 ASN A C 1
ATOM 1932 O O . ASN A 1 240 ? -3.864 -8.740 -21.368 1.00 84.88 240 ASN A O 1
ATOM 1936 N N . HIS A 1 241 ? -3.325 -6.692 -20.652 1.00 82.62 241 HIS A N 1
ATOM 1937 C CA . HIS A 1 241 ? -3.263 -6.140 -21.999 1.00 82.62 241 HIS A CA 1
ATOM 1938 C C . HIS A 1 241 ? -2.004 -6.622 -22.728 1.00 82.62 241 HIS A C 1
ATOM 1940 O O . HIS A 1 241 ? -0.946 -6.785 -22.129 1.00 82.62 241 HIS A O 1
ATOM 1946 N N . GLN A 1 242 ? -2.105 -6.812 -24.045 1.00 69.56 242 GLN A N 1
ATOM 1947 C CA . GLN A 1 242 ? -0.985 -7.283 -24.874 1.00 69.56 242 GLN A CA 1
ATOM 1948 C C . GLN A 1 242 ? 0.130 -6.238 -25.034 1.00 69.56 242 GLN A C 1
ATOM 1950 O O . GLN A 1 242 ? 1.237 -6.585 -25.440 1.00 69.56 242 GLN A O 1
ATOM 1955 N N . ASP A 1 243 ? -0.161 -4.977 -24.705 1.00 70.69 243 ASP A N 1
ATOM 1956 C CA . ASP A 1 243 ? 0.787 -3.871 -24.801 1.00 70.69 243 ASP A CA 1
ATOM 1957 C C . ASP A 1 243 ? 1.623 -3.784 -23.514 1.00 70.69 243 ASP A C 1
ATOM 1959 O O . ASP A 1 243 ? 1.113 -3.335 -22.480 1.00 70.69 243 ASP A O 1
ATOM 1963 N N . PRO A 1 244 ? 2.918 -4.154 -23.549 1.00 64.62 244 PRO A N 1
ATOM 1964 C CA . PRO A 1 244 ? 3.769 -4.164 -22.357 1.00 64.62 244 PRO A CA 1
ATOM 1965 C C . PRO A 1 244 ? 3.969 -2.762 -21.765 1.00 64.62 244 PRO A C 1
ATOM 1967 O O . PRO A 1 244 ? 4.254 -2.618 -20.579 1.00 64.62 244 PRO A O 1
ATOM 1970 N N . SER A 1 245 ? 3.769 -1.714 -22.566 1.00 66.75 245 SER A N 1
ATOM 1971 C CA . SER A 1 245 ? 3.863 -0.324 -22.127 1.00 66.75 245 SER A CA 1
ATOM 1972 C C . SER A 1 245 ? 2.742 0.102 -21.179 1.00 66.75 245 SER A C 1
ATOM 1974 O O . SER A 1 245 ? 2.925 1.040 -20.400 1.00 66.75 245 SER A O 1
ATOM 1976 N N . LEU A 1 246 ? 1.592 -0.578 -21.209 1.00 72.19 246 LEU A N 1
ATOM 1977 C CA . LEU A 1 246 ? 0.484 -0.287 -20.306 1.00 72.19 246 LEU A CA 1
ATOM 1978 C C . LEU A 1 246 ? 0.668 -0.968 -18.945 1.00 72.19 246 LEU A C 1
ATOM 1980 O O . LEU A 1 246 ? 0.260 -0.394 -17.941 1.00 72.19 246 LEU A O 1
ATOM 1984 N N . ALA A 1 247 ? 1.341 -2.121 -18.874 1.00 69.31 247 ALA A N 1
ATOM 1985 C CA . ALA A 1 247 ? 1.408 -2.969 -17.677 1.00 69.31 247 ALA A CA 1
ATOM 1986 C C . ALA A 1 247 ? 1.868 -2.248 -16.389 1.00 69.31 247 ALA A C 1
ATOM 1988 O O . ALA A 1 247 ? 1.420 -2.586 -15.295 1.00 69.31 247 ALA A O 1
ATOM 1989 N N . ILE A 1 248 ? 2.718 -1.223 -16.514 1.00 74.12 248 ILE A N 1
ATOM 1990 C CA . ILE A 1 248 ? 3.344 -0.512 -15.382 1.00 74.12 248 ILE A CA 1
ATOM 1991 C C . ILE A 1 248 ? 2.748 0.900 -15.193 1.00 74.12 248 ILE A C 1
ATOM 1993 O O . ILE A 1 248 ? 3.120 1.638 -14.283 1.00 74.12 248 ILE A O 1
ATOM 1997 N N . ILE A 1 249 ? 1.794 1.317 -16.033 1.00 81.88 249 ILE A N 1
ATOM 1998 C CA . ILE A 1 249 ? 1.313 2.709 -16.058 1.00 81.88 249 ILE A CA 1
ATOM 1999 C C . ILE A 1 249 ? 0.583 3.117 -14.767 1.00 81.88 249 ILE A C 1
ATOM 2001 O O . ILE A 1 249 ? 0.672 4.262 -14.333 1.00 81.88 249 ILE A O 1
ATOM 2005 N N . LEU A 1 250 ? -0.118 2.177 -14.130 1.00 86.19 250 LEU A N 1
ATOM 2006 C CA . LEU A 1 250 ? -0.901 2.406 -12.911 1.00 86.19 250 LEU A CA 1
ATOM 2007 C C . LEU A 1 250 ? -0.096 2.201 -11.625 1.00 86.19 250 LEU A C 1
ATOM 2009 O O . LEU A 1 250 ? -0.537 2.633 -10.556 1.00 86.19 250 LEU A O 1
ATOM 2013 N N . THR A 1 251 ? 1.076 1.576 -11.714 1.00 82.62 251 THR A N 1
ATOM 2014 C CA . THR A 1 251 ? 1.921 1.241 -10.568 1.00 82.62 251 THR A CA 1
ATOM 2015 C C . THR A 1 251 ? 2.239 2.454 -9.686 1.00 82.62 251 THR A C 1
ATOM 2017 O O . THR A 1 251 ? 1.894 2.388 -8.506 1.00 82.62 251 THR A O 1
ATOM 2020 N N . PRO A 1 252 ? 2.777 3.587 -10.192 1.00 85.62 252 PRO A N 1
ATOM 2021 C CA . PRO A 1 252 ? 3.149 4.720 -9.332 1.00 85.62 252 PRO A CA 1
ATOM 2022 C C . PRO A 1 252 ? 1.951 5.365 -8.618 1.00 85.62 252 PRO A C 1
ATOM 2024 O O . PRO A 1 252 ? 2.041 5.784 -7.464 1.00 85.62 252 PRO A O 1
ATOM 2027 N N . ALA A 1 253 ? 0.784 5.400 -9.266 1.00 89.56 253 ALA A N 1
ATOM 2028 C CA . ALA A 1 253 ? -0.431 5.893 -8.624 1.00 89.56 253 ALA A CA 1
ATOM 2029 C C . ALA A 1 253 ? -0.892 4.937 -7.512 1.00 89.56 253 ALA A C 1
ATOM 2031 O O . ALA A 1 253 ? -1.270 5.369 -6.422 1.00 89.56 253 ALA A O 1
ATOM 2032 N N . THR A 1 254 ? -0.826 3.632 -7.775 1.00 89.81 254 THR A N 1
ATOM 2033 C CA . THR A 1 254 ? -1.248 2.583 -6.840 1.00 89.81 254 THR A CA 1
ATOM 2034 C C . THR A 1 254 ? -0.358 2.557 -5.605 1.00 89.81 254 THR A C 1
ATOM 2036 O O . THR A 1 254 ? -0.868 2.512 -4.486 1.00 89.81 254 THR A O 1
ATOM 2039 N N . THR A 1 255 ? 0.961 2.660 -5.779 1.00 88.62 255 THR A N 1
ATOM 2040 C CA . THR A 1 255 ? 1.918 2.714 -4.669 1.00 88.62 255 THR A CA 1
ATOM 2041 C C . THR A 1 255 ? 1.659 3.937 -3.784 1.00 88.62 255 THR A C 1
ATOM 2043 O O . THR A 1 255 ? 1.508 3.825 -2.565 1.00 88.62 255 THR A O 1
ATOM 2046 N N . VAL A 1 256 ? 1.513 5.125 -4.359 1.00 90.50 256 VAL A N 1
ATOM 2047 C CA . VAL A 1 256 ? 1.252 6.329 -3.560 1.00 90.50 256 VAL A CA 1
ATOM 2048 C C . VAL A 1 256 ? -0.075 6.226 -2.806 1.00 90.50 256 VAL A C 1
ATOM 2050 O O . VAL A 1 256 ? -0.132 6.518 -1.608 1.00 90.50 256 VAL A O 1
ATOM 2053 N N . VAL A 1 257 ? -1.130 5.743 -3.461 1.00 91.62 257 VAL A N 1
ATOM 2054 C CA . VAL A 1 257 ? -2.455 5.608 -2.844 1.00 91.62 257 VAL A CA 1
ATOM 2055 C C . VAL A 1 257 ? -2.438 4.590 -1.708 1.00 91.62 257 VAL A C 1
ATOM 2057 O O . VAL A 1 257 ? -2.933 4.895 -0.624 1.00 91.62 257 VAL A O 1
ATOM 2060 N N . LEU A 1 258 ? -1.821 3.423 -1.896 1.00 91.44 258 LEU A N 1
ATOM 2061 C CA . LEU A 1 258 ? -1.677 2.414 -0.846 1.00 91.44 258 LEU A CA 1
ATOM 2062 C C . LEU A 1 258 ? -0.971 2.969 0.400 1.00 91.44 258 LEU A C 1
ATOM 2064 O O . LEU A 1 258 ? -1.439 2.756 1.521 1.00 91.44 258 LEU A O 1
ATOM 2068 N N . SER A 1 259 ? 0.112 3.735 0.219 1.00 91.81 259 SER A N 1
ATOM 2069 C CA . SER A 1 259 ? 0.822 4.358 1.343 1.00 91.81 259 SER A CA 1
ATOM 2070 C C . SER A 1 259 ? -0.062 5.374 2.071 1.00 91.81 259 SER A C 1
ATOM 2072 O O . SER A 1 259 ? -0.235 5.283 3.292 1.00 91.81 259 SER A O 1
ATOM 2074 N N . ILE A 1 260 ? -0.685 6.302 1.334 1.00 92.38 260 ILE A N 1
ATOM 2075 C CA . ILE A 1 260 ? -1.556 7.347 1.892 1.00 92.38 260 ILE A CA 1
ATOM 2076 C C . ILE A 1 260 ? -2.739 6.729 2.647 1.00 92.38 260 ILE A C 1
ATOM 2078 O O . ILE A 1 260 ? -3.013 7.094 3.796 1.00 92.38 260 ILE A O 1
ATOM 2082 N N . LEU A 1 261 ? -3.446 5.785 2.024 1.00 91.38 261 LEU A N 1
ATOM 2083 C CA . LEU A 1 261 ? -4.627 5.159 2.611 1.00 91.38 261 LEU A CA 1
ATOM 2084 C C . LEU A 1 261 ? -4.262 4.282 3.814 1.00 91.38 261 LEU A C 1
ATOM 2086 O O . LEU A 1 261 ? -4.940 4.362 4.841 1.00 91.38 261 LEU A O 1
ATOM 2090 N N . GLY A 1 262 ? -3.151 3.540 3.748 1.00 89.75 262 GLY A N 1
ATOM 2091 C CA . GLY A 1 262 ? -2.625 2.775 4.881 1.00 89.75 262 GLY A CA 1
ATOM 2092 C C . GLY A 1 262 ? -2.293 3.666 6.084 1.00 89.75 262 GLY A C 1
ATOM 2093 O O . GLY A 1 262 ? -2.684 3.372 7.217 1.00 89.75 262 GLY A O 1
ATOM 2094 N N . ASN A 1 263 ? -1.661 4.820 5.843 1.00 90.31 263 ASN A N 1
ATOM 2095 C CA . ASN A 1 263 ? -1.359 5.799 6.890 1.00 90.31 263 ASN A CA 1
ATOM 2096 C C . ASN A 1 263 ? -2.639 6.361 7.528 1.00 90.31 263 ASN A C 1
ATOM 2098 O O . ASN A 1 263 ? -2.748 6.442 8.755 1.00 90.31 263 ASN A O 1
ATOM 2102 N N . ARG A 1 264 ? -3.639 6.711 6.710 1.00 89.94 264 ARG A N 1
ATOM 2103 C CA . ARG A 1 264 ? -4.930 7.242 7.179 1.00 89.94 264 ARG A CA 1
ATOM 2104 C C . ARG A 1 264 ? -5.711 6.223 7.997 1.00 89.94 264 ARG A C 1
ATOM 2106 O O . ARG A 1 264 ? -6.253 6.580 9.041 1.00 89.94 264 ARG A O 1
ATOM 2113 N N . MET A 1 265 ? -5.713 4.965 7.573 1.00 88.75 265 MET A N 1
ATOM 2114 C CA . MET A 1 265 ? -6.331 3.862 8.304 1.00 88.75 265 MET A CA 1
ATOM 2115 C C . MET A 1 265 ? -5.688 3.662 9.684 1.00 88.75 265 MET A C 1
ATOM 2117 O O . MET A 1 265 ? -6.395 3.534 10.687 1.00 88.75 265 MET A O 1
ATOM 2121 N N . MET A 1 266 ? -4.356 3.737 9.766 1.00 88.56 266 MET A N 1
ATOM 2122 C CA . MET A 1 266 ? -3.629 3.677 11.037 1.00 88.56 266 MET A CA 1
ATOM 2123 C C . MET A 1 266 ? -3.965 4.863 11.955 1.00 88.56 266 MET A C 1
ATOM 2125 O O . MET A 1 266 ? -4.133 4.678 13.163 1.00 88.56 266 MET A O 1
ATOM 2129 N N . PHE A 1 267 ? -4.095 6.076 11.404 1.00 88.94 267 PHE A N 1
ATOM 2130 C CA . PHE A 1 267 ? -4.492 7.252 12.184 1.00 88.94 267 PHE A CA 1
ATOM 2131 C C . PHE A 1 267 ? -5.891 7.105 12.777 1.00 88.94 267 PHE A C 1
ATOM 2133 O O . PHE A 1 267 ? -6.056 7.358 13.970 1.00 88.94 267 PHE A O 1
ATOM 2140 N N . SER A 1 268 ? -6.870 6.656 11.984 1.00 86.50 268 SER A N 1
ATOM 2141 C CA . SER A 1 268 ? -8.239 6.434 12.463 1.00 86.50 268 SER A CA 1
ATOM 2142 C C . SER A 1 268 ? -8.268 5.445 13.632 1.00 86.50 268 SER A C 1
ATOM 2144 O O . SER A 1 268 ? -8.924 5.698 14.641 1.00 86.50 268 SER A O 1
ATOM 2146 N N . LEU A 1 269 ? -7.485 4.364 13.554 1.00 84.06 269 LEU A N 1
ATOM 2147 C CA . LEU A 1 269 ? -7.402 3.371 14.625 1.00 84.06 269 LEU A CA 1
ATOM 2148 C C . LEU A 1 269 ? -6.703 3.903 15.889 1.00 84.06 269 LEU A C 1
ATOM 2150 O O . LEU A 1 269 ? -7.160 3.668 17.007 1.00 84.06 269 LEU A O 1
ATOM 2154 N N . ARG A 1 270 ? -5.590 4.630 15.742 1.00 85.81 270 ARG A N 1
ATOM 2155 C CA . ARG A 1 270 ? -4.860 5.206 16.887 1.00 85.81 270 ARG A CA 1
ATOM 2156 C C . ARG A 1 270 ? -5.649 6.305 17.589 1.00 85.81 270 ARG A C 1
ATOM 2158 O O . ARG A 1 270 ? -5.559 6.442 18.809 1.00 85.81 270 ARG A O 1
ATOM 2165 N N . GLN A 1 271 ? -6.421 7.082 16.836 1.00 85.38 271 GLN A N 1
ATOM 2166 C CA . GLN A 1 271 ? -7.316 8.084 17.400 1.00 85.38 271 GLN A CA 1
ATOM 2167 C C . GLN A 1 271 ? -8.377 7.427 18.296 1.00 85.38 271 GLN A C 1
ATOM 2169 O O . GLN A 1 271 ? -8.592 7.899 19.410 1.00 85.38 271 GLN A O 1
ATOM 2174 N N . GLU A 1 272 ? -8.952 6.303 17.865 1.00 80.81 272 GLU A N 1
ATOM 2175 C CA . GLU A 1 272 ? -9.911 5.521 18.656 1.00 80.81 272 GLU A CA 1
ATOM 2176 C C . GLU A 1 272 ? -9.290 4.989 19.955 1.00 80.81 272 GLU A C 1
ATOM 2178 O O . GLU A 1 272 ? -9.838 5.164 21.044 1.00 80.81 272 GLU A O 1
ATOM 2183 N N . LEU A 1 273 ? -8.099 4.387 19.861 1.00 78.94 273 LEU A N 1
ATOM 2184 C CA . LEU A 1 273 ? -7.373 3.881 21.029 1.00 78.94 273 LEU A CA 1
ATOM 2185 C C . LEU A 1 273 ? -7.098 4.992 22.050 1.00 78.94 273 LEU A C 1
ATOM 2187 O O . LEU A 1 273 ? -7.268 4.777 23.250 1.00 78.94 273 LEU A O 1
ATOM 2191 N N . ARG A 1 274 ? -6.727 6.194 21.589 1.00 80.56 274 ARG A N 1
ATOM 2192 C CA . ARG A 1 274 ? -6.492 7.352 22.462 1.00 80.56 274 ARG A CA 1
ATOM 2193 C C . ARG A 1 274 ? -7.763 7.788 23.190 1.00 80.56 274 ARG A C 1
ATOM 2195 O O . ARG A 1 274 ? -7.699 8.045 24.389 1.00 80.56 274 ARG A O 1
ATOM 2202 N N . VAL A 1 275 ? -8.895 7.871 22.488 1.00 80.25 275 VAL A N 1
ATOM 2203 C CA . VAL A 1 275 ? -10.180 8.263 23.092 1.00 80.25 275 VAL A CA 1
ATOM 2204 C C . VAL A 1 275 ? -10.629 7.233 24.128 1.00 80.25 275 VAL A C 1
ATOM 2206 O O . VAL A 1 275 ? -11.012 7.614 25.230 1.00 80.25 275 VAL A O 1
ATOM 2209 N N . ASN A 1 276 ? -10.505 5.939 23.826 1.00 73.50 276 ASN A N 1
ATOM 2210 C CA . ASN A 1 276 ? -10.887 4.873 24.755 1.00 73.50 276 ASN A CA 1
ATOM 2211 C C . ASN A 1 276 ? -10.020 4.851 26.025 1.00 73.50 276 ASN A C 1
ATOM 2213 O O . ASN A 1 276 ? -10.539 4.649 27.123 1.00 73.50 276 ASN A O 1
ATOM 2217 N N . VAL A 1 277 ? -8.710 5.098 25.905 1.00 75.56 277 VAL A N 1
ATOM 2218 C CA . VAL A 1 277 ? -7.819 5.233 27.071 1.00 75.56 277 VAL A CA 1
ATOM 2219 C C . VAL A 1 277 ? -8.152 6.491 27.878 1.00 75.56 277 VAL A C 1
ATOM 2221 O O . VAL A 1 277 ? -8.238 6.411 29.104 1.00 75.56 277 VAL A O 1
ATOM 2224 N N . GLY A 1 278 ? -8.390 7.630 27.217 1.00 71.81 278 GLY A N 1
ATOM 2225 C CA . GLY A 1 278 ? -8.794 8.875 27.879 1.00 71.81 278 GLY A CA 1
ATOM 2226 C C . GLY A 1 278 ? -10.091 8.704 28.670 1.00 71.81 278 GLY A C 1
ATOM 2227 O O . GLY A 1 278 ? -10.096 8.902 29.880 1.00 71.81 278 GLY A O 1
ATOM 2228 N N . GLY A 1 279 ? -11.144 8.187 28.030 1.00 68.38 279 GLY A N 1
ATOM 2229 C CA . GLY A 1 279 ? -12.439 7.964 28.676 1.00 68.38 279 GLY A CA 1
ATOM 2230 C C . GLY A 1 279 ? -12.381 6.979 29.847 1.00 68.38 279 GLY A C 1
ATOM 2231 O O . GLY A 1 279 ? -13.062 7.172 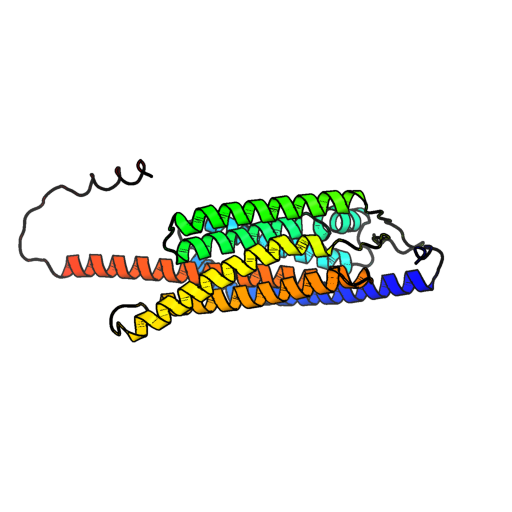30.851 1.00 68.38 279 GLY A O 1
ATOM 2232 N N . ARG A 1 280 ? -11.525 5.949 29.781 1.00 60.91 280 ARG A N 1
ATOM 2233 C CA . ARG A 1 280 ? -11.306 5.028 30.909 1.00 60.91 280 ARG A CA 1
ATOM 2234 C C . ARG A 1 280 ? -10.565 5.695 32.071 1.00 60.91 280 ARG A C 1
ATOM 2236 O O . ARG A 1 280 ? -10.861 5.400 33.225 1.00 60.91 280 ARG A O 1
ATOM 2243 N N . THR A 1 281 ? -9.633 6.597 31.778 1.00 63.06 281 THR A N 1
ATOM 2244 C CA . THR A 1 281 ? -8.896 7.361 32.796 1.00 63.06 281 THR A CA 1
ATOM 2245 C C . THR A 1 281 ? -9.817 8.371 33.482 1.00 63.06 281 THR A C 1
ATOM 2247 O O . THR A 1 281 ? -9.826 8.452 34.710 1.00 63.06 281 THR A O 1
ATOM 2250 N N . ASP A 1 282 ? -10.675 9.050 32.721 1.00 59.78 282 ASP A N 1
ATOM 2251 C CA . ASP A 1 282 ? -11.683 9.974 33.250 1.00 59.78 282 ASP A CA 1
ATOM 2252 C C . ASP A 1 282 ? -12.753 9.239 34.069 1.00 59.78 282 ASP A C 1
ATOM 2254 O O . ASP A 1 282 ? -13.137 9.718 35.135 1.00 59.78 282 ASP A O 1
ATOM 2258 N N . ALA A 1 283 ? -13.172 8.039 33.643 1.00 58.06 283 ALA A N 1
ATOM 2259 C CA . ALA A 1 283 ? -14.082 7.176 34.402 1.00 58.06 283 ALA A CA 1
ATOM 2260 C C . ALA A 1 283 ? -13.466 6.700 35.731 1.00 58.06 283 ALA A C 1
ATOM 2262 O O . ALA A 1 283 ? -14.114 6.762 36.771 1.00 58.06 283 ALA A O 1
ATOM 2263 N N . HIS A 1 284 ? -12.197 6.277 35.744 1.00 51.09 284 HIS A N 1
ATOM 2264 C CA . HIS A 1 284 ? -11.506 5.938 36.996 1.00 51.09 284 HIS A CA 1
ATOM 2265 C C . HIS A 1 284 ? -11.280 7.164 37.897 1.00 51.09 284 HIS A C 1
ATOM 2267 O O . HIS A 1 284 ? -11.331 7.043 39.120 1.00 51.09 284 HIS A O 1
ATOM 2273 N N . THR A 1 285 ? -11.070 8.347 37.317 1.00 50.47 285 THR A N 1
ATOM 2274 C CA . THR A 1 285 ? -10.889 9.596 38.073 1.00 50.47 285 THR A CA 1
ATOM 2275 C C . THR A 1 285 ? -12.215 10.078 38.674 1.00 50.47 285 THR A C 1
ATOM 2277 O O . THR A 1 285 ? -12.245 10.475 39.835 1.00 50.47 285 THR A O 1
ATOM 2280 N N . THR A 1 286 ? -13.335 9.950 37.953 1.00 47.81 286 THR A N 1
ATOM 2281 C CA . THR A 1 286 ? -14.684 10.249 38.474 1.00 47.81 286 THR A CA 1
ATOM 2282 C C . THR A 1 286 ? -15.156 9.235 39.514 1.00 47.81 286 THR A C 1
ATOM 2284 O O . THR A 1 286 ? -15.740 9.644 40.515 1.00 47.81 286 THR A O 1
ATOM 2287 N N . ILE A 1 287 ? -14.834 7.944 39.360 1.00 49.41 287 ILE A N 1
ATOM 2288 C CA . ILE A 1 287 ? -15.089 6.935 40.404 1.00 49.41 287 ILE A CA 1
ATOM 2289 C C . ILE A 1 287 ? -14.297 7.265 41.685 1.00 49.41 287 ILE A C 1
ATOM 2291 O O . ILE A 1 287 ? -14.839 7.133 42.776 1.00 49.41 287 ILE A O 1
ATOM 2295 N N . ASN A 1 288 ? -13.071 7.793 41.574 1.00 42.06 288 ASN A N 1
ATOM 2296 C CA . ASN A 1 288 ? -12.266 8.206 42.734 1.00 42.06 288 ASN A CA 1
ATOM 2297 C C . ASN A 1 288 ? -12.648 9.575 43.337 1.00 42.06 288 ASN A C 1
ATOM 2299 O O . ASN A 1 288 ? -12.277 9.863 44.473 1.00 42.06 288 ASN A O 1
ATOM 2303 N N . LEU A 1 289 ? -13.390 10.422 42.617 1.00 41.81 289 LEU A N 1
ATOM 2304 C CA . LEU A 1 289 ? -13.874 11.719 43.119 1.00 41.81 289 LEU A CA 1
ATOM 2305 C C . LEU A 1 289 ? -15.278 11.643 43.749 1.00 41.81 289 LEU A C 1
ATOM 2307 O O . LEU A 1 289 ? -15.680 12.584 44.429 1.00 41.81 289 LEU A O 1
ATOM 2311 N N . GLY A 1 290 ? -16.005 10.531 43.572 1.00 39.28 290 GLY A N 1
ATOM 2312 C CA . GLY A 1 290 ? -17.360 10.322 44.103 1.00 39.28 290 GLY A CA 1
ATOM 2313 C C . GLY A 1 290 ? -17.463 9.502 45.396 1.00 39.28 290 GLY A C 1
ATOM 2314 O O . GLY A 1 290 ? -18.544 9.421 45.973 1.00 39.28 290 GLY A O 1
ATOM 2315 N N . THR A 1 291 ? -16.375 8.900 45.885 1.00 38.59 291 THR A N 1
ATOM 2316 C CA . THR A 1 291 ? -16.400 8.020 47.069 1.00 38.59 291 THR A CA 1
ATOM 2317 C C . THR A 1 291 ? -15.419 8.477 48.149 1.00 38.59 291 THR A C 1
ATOM 2319 O O . THR A 1 291 ? -14.449 7.791 48.454 1.00 38.59 291 THR A O 1
ATOM 2322 N N . TRP A 1 292 ? -15.692 9.629 48.772 1.00 34.75 292 TRP A N 1
ATOM 2323 C CA . TRP A 1 292 ? -15.054 10.057 50.033 1.00 34.75 292 TRP A CA 1
ATOM 2324 C C . TRP A 1 292 ? -15.969 9.863 51.253 1.00 34.75 292 TRP A C 1
ATOM 2326 O O . TRP A 1 292 ? -15.935 10.630 52.216 1.00 34.75 292 TRP A O 1
ATOM 2336 N N . HIS A 1 293 ? -16.765 8.794 51.254 1.00 33.91 293 HIS A N 1
ATOM 2337 C CA . HIS A 1 293 ? -17.368 8.269 52.477 1.00 33.91 293 HIS A CA 1
ATOM 2338 C C . HIS A 1 293 ? -16.851 6.856 52.756 1.00 33.91 293 HIS A C 1
ATOM 2340 O O . HIS A 1 293 ? -17.343 5.864 52.236 1.00 33.91 293 HIS A O 1
ATOM 2346 N N . ALA A 1 294 ? -15.795 6.844 53.574 1.00 42.75 294 ALA A N 1
ATOM 2347 C CA . ALA A 1 294 ? -15.384 5.812 54.520 1.00 42.75 294 ALA A CA 1
ATOM 2348 C C . ALA A 1 294 ? -15.572 4.335 54.114 1.00 42.75 294 ALA A C 1
ATOM 2350 O O . ALA A 1 294 ? -16.556 3.703 54.483 1.00 42.75 294 ALA A O 1
ATOM 2351 N N . ALA A 1 295 ? -14.527 3.734 53.539 1.00 29.61 295 ALA A N 1
ATOM 2352 C CA . ALA A 1 295 ? -14.190 2.335 53.803 1.00 29.61 295 ALA A CA 1
ATOM 2353 C C . ALA A 1 295 ? -12.674 2.106 53.654 1.00 29.61 295 ALA A C 1
ATOM 2355 O O . ALA A 1 295 ? -12.021 2.669 52.781 1.00 29.61 295 ALA A O 1
ATOM 2356 N N . ARG A 1 296 ? -12.130 1.328 54.591 1.00 31.80 296 ARG A N 1
ATOM 2357 C CA . ARG A 1 296 ? -10.710 1.041 54.867 1.00 31.80 296 ARG A CA 1
ATOM 2358 C C . ARG A 1 296 ? -9.993 0.278 53.732 1.00 31.80 296 ARG A C 1
ATOM 2360 O O . ARG A 1 296 ? -10.666 -0.325 52.902 1.00 31.80 296 ARG A O 1
ATOM 2367 N N . PRO A 1 297 ? -8.643 0.271 53.709 1.00 37.03 297 PRO A N 1
ATOM 2368 C CA . PRO A 1 297 ? -7.865 -0.259 52.593 1.00 37.03 297 PRO A CA 1
ATOM 2369 C C . PRO A 1 297 ? -7.858 -1.790 52.601 1.00 37.03 297 PRO A C 1
ATOM 2371 O O . PRO A 1 297 ? -7.622 -2.399 53.644 1.00 37.03 297 PRO A O 1
ATOM 2374 N N . GLN A 1 298 ? -8.067 -2.409 51.437 1.00 30.66 298 GLN A N 1
ATOM 2375 C CA . GLN A 1 298 ? -7.828 -3.837 51.256 1.00 30.66 298 GLN A CA 1
ATOM 2376 C C . GLN A 1 298 ? -7.013 -4.083 49.982 1.00 30.66 298 GLN A C 1
ATOM 2378 O O . GLN A 1 298 ? -7.441 -3.825 48.857 1.00 30.66 298 GLN A O 1
ATOM 2383 N N . GLU A 1 299 ? -5.793 -4.551 50.219 1.00 33.19 299 GLU A N 1
ATOM 2384 C CA . GLU A 1 299 ? -4.807 -5.042 49.267 1.00 33.19 299 GLU A CA 1
ATOM 2385 C C . GLU A 1 299 ? -5.433 -6.052 48.291 1.00 33.19 299 GLU A C 1
ATOM 2387 O O . GLU A 1 299 ? -5.836 -7.142 48.689 1.00 33.19 299 GLU A O 1
ATOM 2392 N N . SER A 1 300 ? -5.524 -5.721 47.000 1.00 34.06 300 SER A N 1
ATOM 2393 C CA . SER A 1 300 ? -5.851 -6.723 45.965 1.00 34.06 300 SER A CA 1
ATOM 2394 C C . SER A 1 300 ? -5.365 -6.382 44.546 1.00 34.06 300 SER A C 1
ATOM 2396 O O . SER A 1 300 ? -5.667 -7.102 43.597 1.00 34.06 300 SER A O 1
ATOM 2398 N N . THR A 1 301 ? -4.540 -5.346 44.362 1.00 37.12 301 THR A N 1
ATOM 2399 C CA . THR A 1 301 ? -4.172 -4.856 43.016 1.00 37.12 301 THR A CA 1
ATOM 2400 C C . THR A 1 301 ? -2.942 -5.527 42.384 1.00 37.12 301 THR A C 1
ATOM 2402 O O . THR A 1 301 ? -2.545 -5.141 41.291 1.00 37.12 301 THR A O 1
ATOM 2405 N N . ILE A 1 302 ? -2.333 -6.549 42.998 1.00 33.16 302 ILE A N 1
ATOM 2406 C CA . ILE A 1 302 ? -1.105 -7.179 42.453 1.00 33.16 302 ILE A CA 1
ATOM 2407 C C . ILE A 1 302 ? -1.359 -8.566 41.819 1.00 33.16 302 ILE A C 1
ATOM 2409 O O . ILE A 1 302 ? -0.527 -9.061 41.066 1.00 33.16 302 ILE A O 1
ATOM 2413 N N . MET A 1 303 ? -2.544 -9.170 41.983 1.00 30.09 303 MET A N 1
ATOM 2414 C CA . MET A 1 303 ? -2.813 -10.549 41.522 1.00 30.09 303 MET A CA 1
ATOM 2415 C C . MET A 1 303 ? -3.657 -10.665 40.233 1.00 30.09 303 MET A C 1
ATOM 2417 O O . MET A 1 303 ? -4.146 -11.742 39.909 1.00 30.09 303 MET A O 1
ATOM 2421 N N . ALA A 1 304 ? -3.831 -9.577 39.472 1.00 29.47 304 ALA A N 1
ATOM 2422 C CA . ALA A 1 304 ? -4.585 -9.591 38.207 1.00 29.47 304 ALA A CA 1
ATOM 2423 C C . ALA A 1 304 ? -3.709 -9.480 36.940 1.00 29.47 304 ALA A C 1
ATOM 2425 O O . ALA A 1 304 ? -4.217 -9.651 35.833 1.00 29.47 304 ALA A O 1
ATOM 2426 N N . MET A 1 305 ? -2.398 -9.235 37.070 1.00 33.81 305 MET A N 1
ATOM 2427 C CA . MET A 1 305 ? -1.495 -9.075 35.915 1.00 33.81 305 MET A CA 1
ATOM 2428 C C . MET A 1 305 ? -0.757 -10.353 35.480 1.00 33.81 305 MET A C 1
ATOM 2430 O O . MET A 1 305 ? -0.097 -10.337 34.446 1.00 33.81 305 MET A O 1
ATOM 2434 N N . THR A 1 306 ? -0.916 -11.483 36.175 1.00 30.66 306 THR A N 1
ATOM 2435 C CA . THR A 1 306 ? -0.178 -12.727 35.860 1.00 30.66 306 THR A CA 1
ATOM 2436 C C . THR A 1 306 ? -1.014 -13.843 35.224 1.00 30.66 306 THR A C 1
ATOM 2438 O O . THR A 1 306 ? -0.449 -14.853 34.814 1.00 30.66 306 THR A O 1
ATOM 2441 N N . THR A 1 307 ? -2.330 -13.671 35.048 1.00 30.47 307 THR A N 1
ATOM 2442 C CA . THR A 1 307 ? -3.216 -14.760 34.565 1.00 30.47 307 THR A CA 1
ATOM 2443 C C . THR A 1 307 ? -3.641 -14.629 33.092 1.00 30.47 307 THR A C 1
ATOM 2445 O O . THR A 1 307 ? -4.302 -15.515 32.564 1.00 30.47 307 THR A O 1
ATOM 2448 N N . ILE A 1 308 ? -3.225 -13.577 32.373 1.00 34.62 308 ILE A N 1
ATOM 2449 C CA . ILE A 1 308 ? -3.538 -13.411 30.932 1.00 34.62 308 ILE A CA 1
ATOM 2450 C C . ILE A 1 308 ? -2.354 -13.810 30.021 1.00 34.62 308 ILE A C 1
ATOM 2452 O O . ILE A 1 308 ? -2.507 -13.906 28.808 1.00 34.62 308 ILE A O 1
ATOM 2456 N N . ALA A 1 309 ? -1.190 -14.157 30.582 1.00 33.88 309 ALA A N 1
ATOM 2457 C CA . ALA A 1 309 ? -0.014 -14.563 29.801 1.00 33.88 309 ALA A CA 1
ATOM 2458 C C . ALA A 1 309 ? 0.151 -16.087 29.601 1.00 33.88 309 ALA A C 1
ATOM 2460 O O . ALA A 1 309 ? 1.119 -16.501 28.971 1.00 33.88 309 ALA A O 1
ATOM 2461 N N . THR A 1 310 ? -0.755 -16.940 30.102 1.00 32.69 310 THR A N 1
ATOM 2462 C CA . THR A 1 310 ? -0.546 -18.407 30.054 1.00 32.69 310 THR A CA 1
ATOM 2463 C C . THR A 1 310 ? -1.727 -19.272 29.626 1.00 32.69 310 THR A C 1
ATOM 2465 O O . THR A 1 310 ? -1.581 -20.494 29.652 1.00 32.69 310 THR A O 1
ATOM 2468 N N . ARG A 1 311 ? -2.864 -18.743 29.152 1.00 31.02 311 ARG A N 1
ATOM 2469 C CA . ARG A 1 311 ? -3.894 -19.623 28.564 1.00 31.02 311 ARG A CA 1
ATOM 2470 C C . ARG A 1 311 ? -4.574 -19.070 27.316 1.00 31.02 311 ARG A C 1
ATOM 2472 O O . ARG A 1 311 ? -5.386 -18.154 27.392 1.00 31.02 311 ARG A O 1
ATOM 2479 N N . ALA A 1 312 ? -4.304 -19.825 26.247 1.00 35.31 312 ALA A N 1
ATOM 2480 C CA . ALA A 1 312 ? -4.945 -19.899 24.941 1.00 35.31 312 ALA A CA 1
ATOM 2481 C C . ALA A 1 312 ? -4.620 -18.772 23.976 1.00 35.31 312 ALA A C 1
ATOM 2483 O O . ALA A 1 312 ? -4.810 -17.588 24.323 1.00 35.31 312 ALA A O 1
#

pLDDT: mean 74.56, std 18.94, range [29.47, 96.38]

InterPro domains:
  IPR045340 Domain of unknown function DUF6533 [PF20151] (24-68)

Secondary structure (DSSP, 8-state):
-PPPPTT-HHHHHHHHHHHHHHHHHHHHHHHHHHHHHHHHHHHHIIIIISS---HHHHHHHIIIIIHHHHHHHHHHHHH-TT--HHHHHHIIIIIIIIIHHHHHHHHHHHHHHHHHHHHTTT-HHHHHHHHHHHHHHHHHHHHHHHHHHTT--EES-SBTTB---EE----SSGGGGHHHHHHHHHHHHHHHHHHHHHHHHHHTT-TTS--HHHHHHHHHHHHHHHHHHHHHHHHHHHHTSS-TTTTTTTHHHHHHHHHHHHHHHHHHHHHHHHHHHHHHHHHHHHHHHS--S-------TTSSSSSSSS--